Protein AF-0000000071096545 (afdb_homodimer)

Secondary structure (DSSP, 8-state):
------------------------------THHHHHHHHHHHHHHHHHHHHHHHB-TTTSSSBP-EE-TTS-EE-HHHHTT-SB-TTT--B----EEP-/------------------------------THHHHHHHHHHHHHHHHHHHHHHHB-TTTSSSBP-EE-TTS-EE-HHHHTT-SB-TTT--B----EEP-

Foldseek 3Di:
DDPDDDPDDCPDDDDPPPPPPPPPPPPPPPCPVVVVVVVVVVVVVVVVVVLQVQAAPPPSPHGWFKAFPVGHTGHPVVVPPDQADPPPRHGGPDIDTDD/DCPDDDDDDDPDDPPPDPPPPPPPPPPPPPCPVVVVVVVVVVVVVVVVVVLQVQAAPPPSPHGFFKAFPVGHTGHPVVVPPDQADPPPRHGGPDIDTDD

InterPro domains:
  IPR001841 Zinc finger, RING-type [PS50089] (56-89)
  IPR013083 Zinc finger, RING/FYVE/PHD-type [G3DSA:3.30.40.10] (32-99)
  IPR051728 RING-FYVE domain-containing E3 ubiquitin-protein ligase [PTHR14879] (44-99)

Solvent-accessible surface area (backbone atoms only — not comparable to full-atom values): 12362 Å² total; per-residue (Å²): 137,86,80,80,80,80,83,82,73,80,74,81,85,80,79,72,78,72,78,75,71,75,70,72,71,68,72,65,78,58,62,60,59,57,52,51,52,50,51,42,53,52,46,51,52,50,40,52,54,53,51,57,73,46,29,9,81,84,74,66,72,48,55,47,40,30,34,34,79,88,12,48,48,27,17,70,73,74,52,55,93,58,60,48,41,90,84,79,61,49,74,53,84,51,80,33,55,61,94,131,84,78,77,85,77,90,79,82,78,79,79,73,81,64,79,78,73,76,70,71,73,69,73,69,66,70,66,76,56,63,59,57,57,52,50,51,50,52,44,52,51,45,53,52,50,38,52,54,53,51,56,73,45,30,9,81,83,76,67,71,47,54,47,39,32,33,34,80,88,13,48,48,28,17,71,74,74,52,54,93,57,60,48,40,92,86,79,61,49,74,55,84,50,81,34,54,61,95

Radius of gyration: 40.57 Å; Cα contacts (8 Å, |Δi|>4): 190; chains: 2; bounding box: 39×136×106 Å

Organism: Strongylocentrotus purpuratus (NCBI:txid7668)

Sequence (198 aa):
MGQQTPRAGAVAAPGATGDHQSGARRKIFEPADADSELTKSILIQKNQKLEEEMLCPVCIDQKREFVFMCGHSLCEVCTSSIDDCPMCRQPILKKIKMYMGQQTPRAGAVAAPGATGDHQSGARRKIFEPADADSELTKSILIQKNQKLEEEMLCPVCIDQKREFVFMCGHSLCEVCTSSIDDCPMCRQPILKKIKMY

Structure (mmCIF, N/CA/C/O backbone):
data_AF-0000000071096545-model_v1
#
loop_
_entity.id
_entity.type
_entity.pdbx_description
1 polymer 'RING-type domain-containing protein'
#
loop_
_atom_site.group_PDB
_atom_site.id
_atom_site.type_symbol
_atom_site.label_atom_id
_atom_site.label_alt_id
_atom_site.label_comp_id
_atom_site.label_asym_id
_atom_site.label_entity_id
_atom_site.label_seq_id
_atom_site.pdbx_PDB_ins_code
_atom_site.Cartn_x
_atom_site.Cartn_y
_atom_site.Cartn_z
_atom_site.occupancy
_atom_site.B_iso_or_equiv
_atom_site.auth_seq_id
_atom_site.auth_comp_id
_atom_site.auth_asym_id
_atom_site.auth_atom_id
_atom_site.pdbx_PDB_model_num
ATOM 1 N N . MET A 1 1 ? -5.164 115.875 18.016 1 33.88 1 MET A N 1
ATOM 2 C CA . MET A 1 1 ? -5.691 114.5 17.875 1 33.88 1 MET A CA 1
ATOM 3 C C . MET A 1 1 ? -4.559 113.5 17.719 1 33.88 1 MET A C 1
ATOM 5 O O . MET A 1 1 ? -3.596 113.75 17 1 33.88 1 MET A O 1
ATOM 9 N N . GLY A 1 2 ? -4.418 112.5 18.703 1 29.39 2 GLY A N 1
ATOM 10 C CA . GLY A 1 2 ? -3.359 111.625 19.172 1 29.39 2 GLY A CA 1
ATOM 11 C C . GLY A 1 2 ? -2.947 110.562 18.156 1 29.39 2 GLY A C 1
ATOM 12 O O . GLY A 1 2 ? -3.764 110.125 17.328 1 29.39 2 GLY A O 1
ATOM 13 N N . GLN A 1 3 ? -1.647 110.438 17.812 1 31.75 3 GLN A N 1
ATOM 14 C CA . GLN A 1 3 ? -0.774 109.75 16.859 1 31.75 3 GLN A CA 1
ATOM 15 C C . GLN A 1 3 ? -0.657 108.25 17.172 1 31.75 3 GLN A C 1
ATOM 17 O O . GLN A 1 3 ? 0.229 107.625 16.641 1 31.75 3 GLN A O 1
ATOM 22 N N . GLN A 1 4 ? -1.615 107.812 18.109 1 31.39 4 GLN A N 1
ATOM 23 C CA . GLN A 1 4 ? -1.011 106.625 18.75 1 31.39 4 GLN A CA 1
ATOM 24 C C . GLN A 1 4 ? -0.579 105.625 17.719 1 31.39 4 GLN A C 1
ATOM 26 O O . GLN A 1 4 ? -1.094 105.625 16.594 1 31.39 4 GLN A O 1
ATOM 31 N N . THR A 1 5 ? 0.198 104.5 18.234 1 34.91 5 THR A N 1
ATOM 32 C CA . THR A 1 5 ? 1.298 103.562 18.078 1 34.91 5 THR A CA 1
ATOM 33 C C . THR A 1 5 ? 0.868 102.375 17.219 1 34.91 5 THR A C 1
ATOM 35 O O . THR A 1 5 ? -0.316 102 17.172 1 34.91 5 THR A O 1
ATOM 38 N N . PRO A 1 6 ? 1.78 101.75 16.375 1 37.28 6 PRO A N 1
ATOM 39 C CA . PRO A 1 6 ? 1.768 100.812 15.273 1 37.28 6 PRO A CA 1
ATOM 40 C C . PRO A 1 6 ? 1.545 99.375 15.75 1 37.28 6 PRO A C 1
ATOM 42 O O . PRO A 1 6 ? 1.569 98.438 14.945 1 37.28 6 PRO A O 1
ATOM 45 N N . ARG A 1 7 ? 0.636 99.062 16.781 1 36.78 7 ARG A N 1
ATOM 46 C CA . ARG A 1 7 ? 0.968 97.75 17.344 1 36.78 7 ARG A CA 1
ATOM 47 C C . ARG A 1 7 ? 1.034 96.688 16.266 1 36.78 7 ARG A C 1
ATOM 49 O O . ARG A 1 7 ? 0.198 96.688 15.359 1 36.78 7 ARG A O 1
ATOM 56 N N . ALA A 1 8 ? 2.299 96.062 16.188 1 34.62 8 ALA A N 1
ATOM 57 C CA . ALA A 1 8 ? 2.912 95 15.344 1 34.62 8 ALA A CA 1
ATOM 58 C C . ALA A 1 8 ? 2.047 93.75 15.297 1 34.62 8 ALA A C 1
ATOM 60 O O . ALA A 1 8 ? 1.206 93.562 16.172 1 34.62 8 ALA A O 1
ATOM 61 N N . GLY A 1 9 ? 2.316 92.812 14.273 1 28.5 9 GLY A N 1
ATOM 62 C CA . GLY A 1 9 ? 1.847 91.812 13.336 1 28.5 9 GLY A CA 1
ATOM 63 C C . GLY A 1 9 ? 1.771 90.438 13.938 1 28.5 9 GLY A C 1
ATOM 64 O O . GLY A 1 9 ? 1.468 89.438 13.242 1 28.5 9 GLY A O 1
ATOM 65 N N . ALA A 1 10 ? 2.107 90.188 15.242 1 30.64 10 ALA A N 1
ATOM 66 C CA . ALA A 1 10 ? 2.715 88.875 15.305 1 30.64 10 ALA A CA 1
ATOM 67 C C . ALA A 1 10 ? 1.684 87.812 15.023 1 30.64 10 ALA A C 1
ATOM 69 O O . ALA A 1 10 ? 0.736 87.625 15.797 1 30.64 10 ALA A O 1
ATOM 70 N N . VAL A 1 11 ? 1.148 87.625 13.844 1 34.44 11 VAL A N 1
ATOM 71 C CA . VAL A 1 11 ? 0.172 86.562 13.633 1 34.44 11 VAL A CA 1
ATOM 72 C C . VAL A 1 11 ? 0.79 85.188 14.008 1 34.44 11 VAL A C 1
ATOM 74 O O . VAL A 1 11 ? 1.867 84.812 13.523 1 34.44 11 VAL A O 1
ATOM 77 N N . ALA A 1 12 ? 0.821 84.875 15.383 1 33.03 12 ALA A N 1
ATOM 78 C CA . ALA A 1 12 ? 1.31 83.625 15.844 1 33.03 12 ALA A CA 1
ATOM 79 C C . ALA A 1 12 ? 0.805 82.5 14.938 1 33.03 12 ALA A C 1
ATOM 81 O O . ALA A 1 12 ? -0.298 82.562 14.391 1 33.03 12 ALA A O 1
ATOM 82 N N . ALA A 1 13 ? 1.846 81.562 14.508 1 32.16 13 ALA A N 1
ATOM 83 C CA . ALA A 1 13 ? 1.946 80.438 13.602 1 32.16 13 ALA A CA 1
ATOM 84 C C . ALA A 1 13 ? 0.936 79.312 13.969 1 32.16 13 ALA A C 1
ATOM 86 O O . ALA A 1 13 ? 0.425 79.312 15.094 1 32.16 13 ALA A O 1
ATOM 87 N N . PRO A 1 14 ? 0.958 78.188 13.148 1 34.28 14 PRO A N 1
ATOM 88 C CA . PRO A 1 14 ? 0.087 77.188 12.602 1 34.28 14 PRO A CA 1
ATOM 89 C C . PRO A 1 14 ? -0.116 76 13.578 1 34.28 14 PRO A C 1
ATOM 91 O O . PRO A 1 14 ? -1.173 75.375 13.57 1 34.28 14 PRO A O 1
ATOM 94 N N . GLY A 1 15 ? 0.807 75.688 14.516 1 35.03 15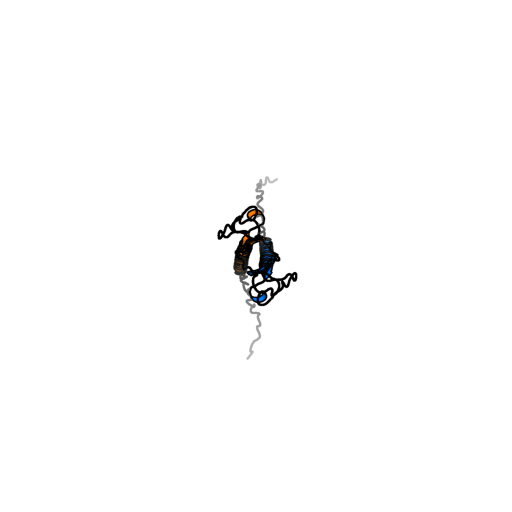 GLY A N 1
ATOM 95 C CA . GLY A 1 15 ? 1.202 74.312 14.406 1 35.03 15 GLY A CA 1
ATOM 96 C C . GLY A 1 15 ? 0.222 73.312 15.062 1 35.03 15 GLY A C 1
ATOM 97 O O . GLY A 1 15 ? 0.081 73.312 16.297 1 35.03 15 GLY A O 1
ATOM 98 N N . ALA A 1 16 ? -1.027 73.25 14.75 1 36.03 16 ALA A N 1
ATOM 99 C CA . ALA A 1 16 ? -1.896 72.312 15.414 1 36.03 16 ALA A CA 1
ATOM 100 C C . ALA A 1 16 ? -1.206 70.938 15.539 1 36.03 16 ALA A C 1
ATOM 102 O O . ALA A 1 16 ? -0.452 70.5 14.648 1 36.03 16 ALA A O 1
ATOM 103 N N . THR A 1 17 ? -0.73 70.562 16.766 1 38.47 17 THR A N 1
ATOM 104 C CA . THR A 1 17 ? -0.245 69.312 17.219 1 38.47 17 THR A CA 1
ATOM 105 C C . THR A 1 17 ? -1.188 68.188 16.781 1 38.47 17 THR A C 1
ATOM 107 O O . THR A 1 17 ? -2.404 68.25 16.953 1 38.47 17 THR A O 1
ATOM 110 N N . GLY A 1 18 ? -1.047 67.625 15.578 1 35.31 18 GLY A N 1
ATOM 111 C CA . GLY A 1 18 ? -1.703 66.438 15.055 1 35.31 18 GLY A CA 1
ATOM 112 C C . GLY A 1 18 ? -1.765 65.312 16.047 1 35.31 18 GLY A C 1
ATOM 113 O O . GLY A 1 18 ? -0.778 65 16.734 1 35.31 18 GLY A O 1
ATOM 114 N N . ASP A 1 19 ? -2.857 65.25 16.844 1 38.75 19 ASP A N 1
ATOM 115 C CA . ASP A 1 19 ? -3.199 64.062 17.656 1 38.75 19 ASP A CA 1
ATOM 116 C C . ASP A 1 19 ? -2.816 62.781 16.938 1 38.75 19 ASP A C 1
ATOM 118 O O . ASP A 1 19 ? -3.203 62.562 15.781 1 38.75 19 ASP A O 1
ATOM 122 N N . HIS A 1 20 ? -1.543 62.344 17.078 1 43.56 20 HI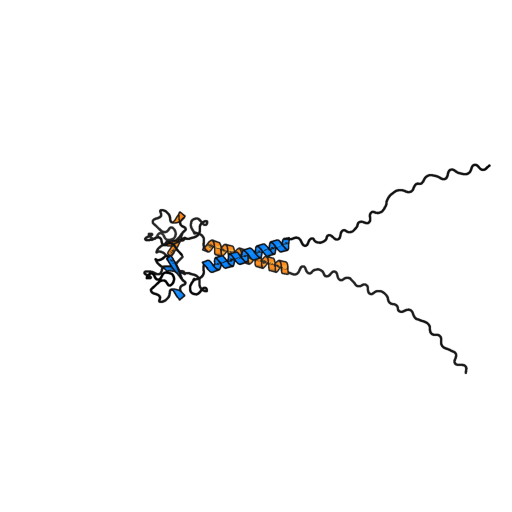S A N 1
ATOM 123 C CA . HIS A 1 20 ? -1.165 61 16.672 1 43.56 20 HIS A CA 1
ATOM 124 C C . HIS A 1 20 ? -2.197 59.969 17.141 1 43.56 20 HIS A C 1
ATOM 126 O O . HIS A 1 20 ? -2.385 59.781 18.344 1 43.56 20 HIS A O 1
ATOM 132 N N . GLN A 1 21 ? -3.416 59.969 16.578 1 41.22 21 GLN A N 1
ATOM 133 C CA . GLN A 1 21 ? -4.281 58.812 16.812 1 41.22 21 GLN A CA 1
ATOM 134 C C . GLN A 1 21 ? -3.479 57.5 16.844 1 41.22 21 GLN A C 1
ATOM 136 O O . GLN A 1 21 ? -2.645 57.281 15.969 1 41.22 21 GLN A O 1
ATOM 141 N N . SER A 1 22 ? -2.91 57.156 17.969 1 43.66 22 SER A N 1
ATOM 142 C CA . SER A 1 22 ? -2.361 55.844 18.156 1 43.66 22 SER A CA 1
ATOM 143 C C . SER A 1 22 ? -3.252 54.781 17.516 1 43.66 22 SER A C 1
ATOM 145 O O . SER A 1 22 ? -4.391 54.562 17.938 1 43.66 22 SER A O 1
ATOM 147 N N . GLY A 1 23 ? -3.379 54.75 16.188 1 40.22 23 GLY A N 1
ATOM 148 C CA . GLY A 1 23 ? -4.059 53.656 15.5 1 40.22 23 GLY A CA 1
ATOM 149 C C . GLY A 1 23 ? -3.84 52.312 16.141 1 40.22 23 GLY A C 1
ATOM 150 O O . GLY A 1 23 ? -2.699 51.906 16.359 1 40.22 23 GLY A O 1
ATOM 151 N N . ALA A 1 24 ? -4.57 51.906 17.172 1 46.91 24 ALA A N 1
ATOM 152 C CA . ALA A 1 24 ? -4.605 50.531 17.641 1 46.91 24 ALA A CA 1
ATOM 153 C C . ALA A 1 24 ? -4.406 49.562 16.469 1 46.91 24 ALA A C 1
ATOM 155 O O . ALA A 1 24 ? -5.141 49.625 15.484 1 46.91 24 ALA A O 1
ATOM 156 N N . ARG A 1 25 ? -3.234 49.312 16.062 1 49.72 25 ARG A N 1
ATOM 157 C CA . ARG A 1 25 ? -2.984 48.188 15.148 1 49.72 25 ARG A CA 1
ATOM 158 C C . ARG A 1 25 ? -3.896 47 15.461 1 49.72 25 ARG A C 1
ATOM 160 O O . ARG A 1 25 ? -3.799 46.406 16.531 1 49.72 25 ARG A O 1
ATOM 167 N N . ARG A 1 26 ? -5.172 47.062 15.172 1 48.5 26 ARG A N 1
ATOM 168 C CA . ARG A 1 26 ? -5.918 45.812 15.188 1 48.5 26 ARG A CA 1
ATOM 169 C C . ARG A 1 26 ? -5.055 44.656 14.711 1 48.5 26 ARG A C 1
ATOM 171 O O . ARG A 1 26 ? -4.465 44.719 13.625 1 48.5 26 ARG A O 1
ATOM 178 N N . LYS A 1 27 ? -4.25 44.125 15.625 1 44.69 27 LYS A N 1
ATOM 179 C CA . LYS A 1 27 ? -3.689 42.844 15.242 1 44.69 27 LYS A CA 1
ATOM 180 C C . LYS A 1 27 ? -4.621 42.094 14.289 1 44.69 27 LYS A C 1
ATOM 182 O O . LYS A 1 27 ? -5.742 41.75 14.656 1 44.69 27 LYS A O 1
ATOM 187 N N . ILE A 1 28 ? -4.801 42.562 13.039 1 46.56 28 ILE A N 1
ATOM 188 C CA . ILE A 1 28 ? -5.43 41.656 12.086 1 46.56 28 ILE A CA 1
ATOM 189 C C . ILE A 1 28 ? -5.098 40.219 12.445 1 46.56 28 ILE A C 1
ATOM 191 O O . ILE A 1 28 ? -3.928 39.844 12.508 1 46.56 28 ILE A O 1
ATOM 195 N N . PHE A 1 29 ? -5.707 39.719 13.438 1 45.84 29 PHE A N 1
ATOM 196 C CA . PHE A 1 29 ? -5.625 38.281 13.555 1 45.84 29 PHE A CA 1
ATOM 197 C C . PHE A 1 29 ? -5.379 37.625 12.188 1 45.84 29 PHE A C 1
ATOM 199 O O . PHE A 1 29 ? -6.254 37.656 11.32 1 45.84 29 PHE A O 1
ATOM 206 N N . GLU A 1 30 ? -4.316 37.844 11.609 1 51.78 30 GLU A N 1
ATOM 207 C CA . GLU A 1 30 ? -3.875 37.344 10.312 1 51.78 30 GLU A CA 1
ATOM 208 C C . GLU A 1 30 ? -4.395 35.938 10.062 1 51.78 30 GLU A C 1
ATOM 210 O O . GLU A 1 30 ? -4.434 35.125 10.977 1 51.78 30 GLU A O 1
ATOM 215 N N . PRO A 1 31 ? -5.215 35.625 9.023 1 57.56 31 PRO A N 1
ATOM 216 C CA . PRO A 1 31 ? -5.672 34.406 8.398 1 57.56 31 PRO A CA 1
ATOM 217 C C . PRO A 1 31 ? -4.625 33.281 8.453 1 57.56 31 PRO A C 1
ATOM 219 O O . PRO A 1 31 ? -4.859 32.188 7.941 1 57.56 31 PRO A O 1
ATOM 222 N N . ALA A 1 32 ? -3.525 33.656 9.062 1 63.47 32 ALA A N 1
ATOM 223 C CA . ALA A 1 32 ? -2.453 32.656 9.094 1 63.47 32 ALA A CA 1
ATOM 224 C C . ALA A 1 32 ? -2.883 31.422 9.867 1 63.47 32 ALA A C 1
ATOM 226 O O . ALA A 1 3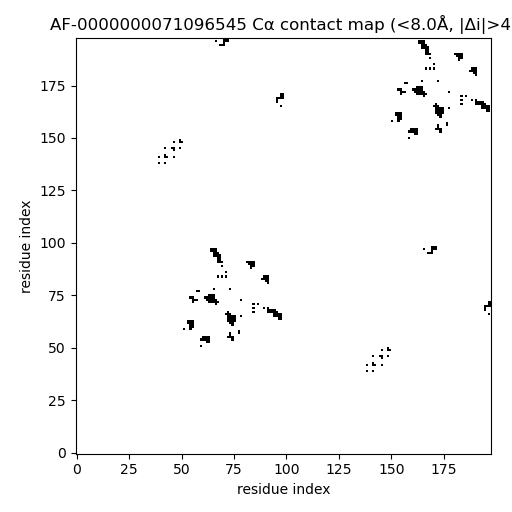2 ? -2.516 30.297 9.508 1 63.47 32 ALA A O 1
ATOM 227 N N . ASP A 1 33 ? -3.746 31.766 10.906 1 69.81 33 ASP A N 1
ATOM 228 C CA . ASP A 1 33 ? -4.211 30.656 11.727 1 69.81 33 ASP A CA 1
ATOM 229 C C . ASP A 1 33 ? -5.188 29.766 10.953 1 69.81 33 ASP A C 1
ATOM 231 O O . ASP A 1 33 ? -5.125 28.547 11.039 1 69.81 33 ASP A O 1
ATOM 235 N N . ALA A 1 34 ? -5.996 30.5 10.172 1 76.81 34 ALA A N 1
ATOM 236 C CA . ALA A 1 34 ? -6.973 29.734 9.398 1 76.81 34 ALA A CA 1
ATOM 237 C C . ALA A 1 34 ? -6.285 28.859 8.352 1 76.81 34 ALA A C 1
ATOM 239 O O . ALA A 1 34 ? -6.668 27.719 8.141 1 76.81 34 ALA A O 1
ATOM 240 N N . ASP A 1 35 ? -5.281 29.391 7.738 1 80.31 35 ASP A N 1
ATOM 241 C CA . ASP A 1 35 ? -4.543 28.656 6.719 1 80.31 35 ASP A CA 1
ATOM 242 C C . ASP A 1 35 ? -3.801 27.469 7.328 1 80.31 35 ASP A C 1
ATOM 244 O O . ASP A 1 35 ? -3.785 26.375 6.754 1 80.31 35 ASP A O 1
ATOM 248 N N . SER A 1 36 ? -3.307 27.781 8.562 1 84.44 36 SER A N 1
ATOM 249 C CA . SER A 1 36 ? -2.578 26.734 9.258 1 84.44 36 SER A CA 1
ATOM 250 C C . SER A 1 36 ? -3.502 25.578 9.641 1 84.44 36 SER A C 1
ATOM 252 O O . SER A 1 36 ? -3.141 24.406 9.5 1 84.44 36 SER A O 1
ATOM 254 N N . GLU A 1 37 ? -4.637 25.984 10.109 1 86.56 37 GLU A N 1
ATOM 255 C CA . GLU A 1 37 ? -5.598 24.969 10.523 1 86.56 37 GLU A CA 1
ATOM 256 C C . GLU A 1 37 ? -6.113 24.188 9.328 1 86.56 37 GLU A C 1
ATOM 258 O O . GLU A 1 37 ? -6.324 22.969 9.422 1 86.56 37 GLU A O 1
ATOM 263 N N . LEU A 1 38 ? -6.398 24.828 8.188 1 91.31 38 LEU A N 1
ATOM 264 C CA . LEU A 1 38 ? -6.84 24.172 6.961 1 91.31 38 LEU A CA 1
ATOM 265 C C . LEU A 1 38 ? -5.793 23.172 6.473 1 91.31 38 LEU A C 1
ATOM 267 O O . LEU A 1 38 ? -6.125 22.047 6.102 1 91.31 38 LEU A O 1
ATOM 271 N N . THR A 1 39 ? -4.543 23.594 6.469 1 90.81 39 THR A N 1
ATOM 272 C CA . THR A 1 39 ? -3.461 22.703 6.062 1 90.81 39 THR A CA 1
ATOM 273 C C . THR A 1 39 ? -3.422 21.453 6.945 1 90.81 39 THR A C 1
ATOM 275 O O . THR A 1 39 ? -3.279 20.344 6.449 1 90.81 39 THR A O 1
ATOM 278 N N . LYS A 1 40 ? -3.566 21.656 8.227 1 92.56 40 LYS A N 1
ATOM 279 C CA . LYS A 1 40 ? -3.59 20.531 9.156 1 92.56 40 LYS A CA 1
ATOM 280 C C . LYS A 1 40 ? -4.727 19.562 8.828 1 92.56 40 LYS A C 1
ATOM 282 O O . LYS A 1 40 ? -4.531 18.344 8.812 1 92.56 40 LYS A O 1
ATOM 287 N N . SER A 1 41 ? -5.891 20.125 8.539 1 94.12 41 SER A N 1
ATOM 288 C CA . SER A 1 41 ? -7.062 19.312 8.227 1 94.12 41 SER A CA 1
ATOM 289 C C . SER A 1 41 ? -6.844 18.5 6.953 1 94.12 41 SER A C 1
ATOM 291 O O . SER A 1 41 ? -7.23 17.328 6.879 1 94.12 41 SER A O 1
ATOM 293 N N . ILE A 1 42 ? -6.223 19.016 5.973 1 95.88 42 ILE A N 1
ATOM 294 C CA . ILE A 1 42 ? -5.941 18.328 4.715 1 95.88 42 ILE A CA 1
ATOM 295 C C . ILE A 1 42 ? -4.934 17.203 4.949 1 95.88 42 ILE A C 1
ATOM 297 O O . ILE A 1 42 ? -5.098 16.109 4.426 1 95.88 42 ILE A O 1
ATOM 301 N N . LEU A 1 43 ? -3.979 17.531 5.738 1 96 43 LEU A N 1
ATOM 302 C CA . LEU A 1 43 ? -2.967 16.516 6.039 1 96 43 LEU A CA 1
ATOM 303 C C . LEU A 1 43 ? -3.576 15.352 6.809 1 96 43 LEU A C 1
ATOM 305 O O . LEU A 1 43 ? -3.23 14.195 6.562 1 96 43 LEU A O 1
ATOM 309 N N . ILE A 1 44 ? -4.438 15.609 7.723 1 96.44 44 ILE A N 1
ATOM 310 C CA . ILE A 1 44 ? -5.117 14.57 8.492 1 96.44 44 ILE A CA 1
ATOM 311 C C . ILE A 1 44 ? -5.938 13.688 7.559 1 96.44 44 ILE A C 1
ATOM 313 O O . ILE A 1 44 ? -5.867 12.453 7.641 1 96.44 44 ILE A O 1
ATOM 317 N N . GLN A 1 45 ? -6.691 14.297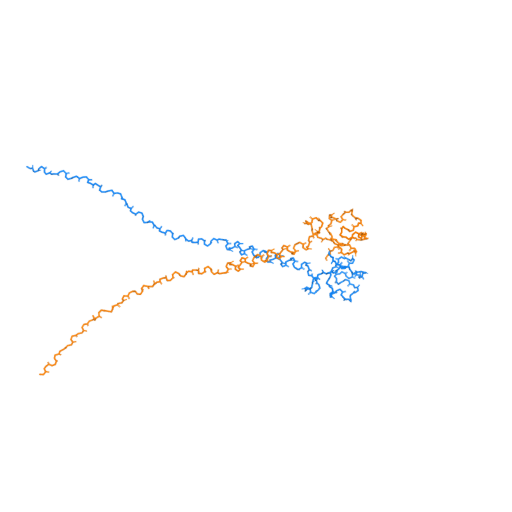 6.656 1 97.81 45 GLN A N 1
ATOM 318 C CA . GLN A 1 45 ? -7.512 13.547 5.715 1 97.81 45 GLN A CA 1
ATOM 319 C C . GLN A 1 45 ? -6.648 12.672 4.805 1 97.81 45 GLN A C 1
ATOM 321 O O . GLN A 1 45 ? -6.973 11.508 4.566 1 97.81 45 GLN A O 1
ATOM 326 N N . LYS A 1 46 ? -5.578 13.312 4.355 1 97.81 46 LYS A N 1
ATOM 327 C CA . LYS A 1 46 ? -4.672 12.562 3.49 1 97.81 46 LYS A CA 1
ATOM 328 C C . LYS A 1 46 ? -4.082 11.359 4.223 1 97.81 46 LYS A C 1
ATOM 330 O O . LYS A 1 46 ? -4.02 10.258 3.674 1 97.81 46 LYS A O 1
ATOM 335 N N . ASN A 1 47 ? -3.623 11.469 5.43 1 97.38 47 ASN A N 1
ATOM 336 C CA . ASN A 1 47 ? -3.078 10.375 6.227 1 97.38 47 ASN A CA 1
ATOM 337 C C . ASN A 1 47 ? -4.105 9.266 6.426 1 97.38 47 ASN A C 1
ATOM 339 O O . ASN A 1 47 ? -3.771 8.086 6.316 1 97.38 47 ASN A O 1
ATOM 343 N N . GLN A 1 48 ? -5.297 9.672 6.727 1 97.12 48 GLN A N 1
ATOM 344 C CA . GLN A 1 48 ? -6.359 8.688 6.934 1 97.12 48 GLN A CA 1
ATOM 345 C C . GLN A 1 48 ? -6.582 7.852 5.676 1 97.12 48 GLN A C 1
ATOM 347 O O . GLN A 1 48 ? -6.684 6.625 5.75 1 97.12 48 GLN A O 1
ATOM 352 N N . LYS A 1 49 ? -6.637 8.477 4.531 1 98.12 49 LYS A N 1
ATOM 353 C CA . LYS A 1 49 ? -6.844 7.781 3.266 1 98.12 49 LYS A CA 1
ATOM 354 C C . LYS A 1 49 ? -5.703 6.812 2.979 1 98.12 49 LYS A C 1
ATOM 356 O O . LYS A 1 49 ? -5.941 5.66 2.605 1 98.12 49 LYS A O 1
ATOM 361 N N . LEU A 1 50 ? -4.469 7.266 3.17 1 97.81 50 LEU A N 1
ATOM 362 C CA . LEU A 1 50 ? -3.305 6.426 2.904 1 97.81 50 LEU A CA 1
ATOM 363 C C . LEU A 1 50 ? -3.27 5.23 3.854 1 97.81 50 LEU A C 1
ATOM 365 O O . LEU A 1 50 ? -2.947 4.117 3.441 1 97.81 50 LEU A O 1
ATOM 369 N N . GLU A 1 51 ? -3.613 5.434 5.082 1 97.56 51 GLU A N 1
ATOM 370 C CA . GLU A 1 51 ? -3.654 4.344 6.055 1 97.56 51 GLU A CA 1
ATOM 371 C C . GLU A 1 51 ? -4.723 3.318 5.691 1 97.56 51 GLU A C 1
ATOM 373 O O . GLU A 1 51 ? -4.48 2.111 5.754 1 97.56 51 GLU A O 1
ATOM 378 N N . GLU A 1 52 ? -5.844 3.727 5.293 1 97.75 52 GLU A N 1
ATOM 379 C CA . GLU A 1 52 ? -6.938 2.836 4.914 1 97.75 52 GLU A CA 1
ATOM 380 C C . GLU A 1 52 ? -6.562 1.991 3.699 1 97.75 52 GLU A C 1
ATOM 382 O O . GLU A 1 52 ? -6.941 0.821 3.611 1 97.75 52 GLU A O 1
ATOM 387 N N . GLU A 1 53 ? -5.844 2.564 2.758 1 97.56 53 GLU A N 1
ATOM 388 C CA . GLU A 1 53 ? -5.422 1.865 1.548 1 97.56 53 GLU A CA 1
ATOM 389 C C . GLU A 1 53 ? -4.473 0.718 1.878 1 97.56 53 GLU A C 1
ATOM 391 O O . GLU A 1 53 ? -4.414 -0.275 1.15 1 97.56 53 GLU A O 1
ATOM 396 N N . MET A 1 54 ? -3.797 0.858 3.039 1 98.06 54 MET A N 1
ATOM 397 C CA . MET A 1 54 ? -2.771 -0.122 3.389 1 98.06 54 MET A CA 1
ATOM 398 C C . MET A 1 54 ? -3.344 -1.208 4.293 1 98.06 54 MET A C 1
ATOM 400 O O . MET A 1 54 ? -2.725 -2.258 4.48 1 98.06 54 MET A O 1
ATOM 404 N N . LEU A 1 55 ? -4.555 -1.003 4.816 1 98.56 55 LEU A N 1
ATOM 405 C CA . LEU A 1 55 ? -5.137 -1.93 5.781 1 98.56 55 LEU A CA 1
ATOM 406 C C . LEU A 1 55 ? -5.891 -3.051 5.07 1 98.56 55 LEU A C 1
ATOM 408 O O . LEU A 1 55 ? -6.438 -2.844 3.984 1 98.56 55 LEU A O 1
ATOM 412 N N . CYS A 1 56 ? -5.922 -4.215 5.66 1 98.75 56 CYS A N 1
ATOM 413 C CA . CYS A 1 56 ? -6.707 -5.367 5.234 1 98.75 56 CYS A CA 1
ATOM 414 C C . CYS A 1 56 ? -8.188 -5.012 5.141 1 98.75 56 CYS A C 1
ATOM 416 O O . CYS A 1 56 ? -8.766 -4.492 6.098 1 98.75 56 CYS A O 1
ATOM 418 N N . PRO A 1 57 ? -8.797 -5.344 4.043 1 98.5 57 PRO A N 1
ATOM 419 C CA . PRO A 1 57 ? -10.203 -4.977 3.879 1 98.5 57 PRO A CA 1
ATOM 420 C C . PRO A 1 57 ? -11.141 -5.867 4.691 1 98.5 57 PRO A C 1
ATOM 422 O O . PRO A 1 57 ? -12.328 -5.551 4.832 1 98.5 57 PRO A O 1
ATOM 425 N N . VAL A 1 58 ? -10.695 -6.875 5.215 1 98.44 58 VAL A N 1
ATOM 426 C CA . VAL A 1 58 ? -11.547 -7.805 5.949 1 98.44 58 VAL A CA 1
ATOM 427 C C . VAL A 1 58 ? -11.57 -7.422 7.426 1 98.44 58 VAL A C 1
ATOM 429 O O . VAL A 1 58 ? -12.641 -7.246 8.008 1 98.44 58 VAL A O 1
ATOM 432 N N . CYS A 1 59 ? -10.398 -7.203 8.07 1 98.44 59 CYS A N 1
ATOM 433 C CA . CYS A 1 59 ? -10.367 -6.93 9.5 1 98.44 59 CYS A CA 1
ATOM 434 C C . CYS A 1 59 ? -10.266 -5.43 9.766 1 98.44 59 CYS A C 1
ATOM 436 O O . CYS A 1 59 ? -10.539 -4.977 10.883 1 98.44 59 CYS A O 1
ATOM 438 N N . ILE A 1 60 ? -9.727 -4.66 8.805 1 98.25 60 ILE A N 1
ATOM 439 C CA . ILE A 1 60 ? -9.57 -3.213 8.836 1 98.25 60 ILE A CA 1
ATOM 440 C C . ILE A 1 60 ? -8.711 -2.816 10.031 1 98.25 60 ILE A C 1
ATOM 442 O O . ILE A 1 60 ? -8.992 -1.826 10.711 1 98.25 60 ILE A O 1
ATOM 446 N N . ASP A 1 61 ? -7.852 -3.711 10.359 1 98.31 61 ASP A N 1
ATOM 447 C CA . ASP A 1 61 ? -6.996 -3.484 11.516 1 98.31 61 ASP A CA 1
ATOM 448 C C . ASP A 1 61 ? -5.527 -3.742 11.18 1 98.31 61 ASP A C 1
ATOM 450 O O . ASP A 1 61 ? -4.664 -2.908 11.461 1 98.31 61 ASP A O 1
ATOM 454 N N . GLN A 1 62 ? -5.234 -4.824 10.562 1 98.44 62 GLN A N 1
ATOM 455 C CA . GLN A 1 62 ? -3.867 -5.211 10.219 1 98.44 62 GLN A CA 1
ATOM 456 C C . GLN A 1 62 ? -3.525 -4.812 8.789 1 98.44 62 GLN A C 1
ATOM 458 O O . GLN A 1 62 ? -4.418 -4.645 7.957 1 98.44 62 GLN A O 1
ATOM 463 N N . LYS A 1 63 ? -2.23 -4.609 8.516 1 98.56 63 LYS A N 1
ATOM 464 C CA . LYS A 1 63 ? -1.749 -4.297 7.172 1 98.56 63 LYS A CA 1
ATOM 465 C C . LYS A 1 63 ? -1.927 -5.488 6.234 1 98.56 63 LYS A C 1
ATOM 467 O O . LYS A 1 63 ? -1.7 -6.633 6.625 1 98.56 63 LYS A O 1
ATOM 472 N N . ARG A 1 64 ? -2.248 -5.172 4.98 1 98.38 64 ARG A N 1
ATOM 473 C CA . ARG A 1 64 ? -2.238 -6.207 3.951 1 98.38 64 ARG A CA 1
ATOM 474 C C . ARG A 1 64 ? -0.817 -6.68 3.666 1 98.38 64 ARG A C 1
ATOM 476 O O . ARG A 1 64 ? 0.062 -5.875 3.357 1 98.38 64 ARG A O 1
ATOM 483 N N . GLU A 1 65 ? -0.667 -7.98 3.729 1 98.69 65 GLU A N 1
ATOM 484 C CA . GLU A 1 65 ? 0.698 -8.477 3.59 1 98.69 65 GLU A CA 1
ATOM 485 C C . GLU A 1 65 ? 0.774 -9.602 2.557 1 98.69 65 GLU A C 1
ATOM 487 O O . GLU A 1 65 ? 1.861 -9.953 2.096 1 98.69 65 GLU A O 1
ATOM 492 N N . PHE A 1 66 ? -0.335 -10.172 2.207 1 98.94 66 PHE A N 1
ATOM 493 C CA . PHE A 1 66 ? -0.373 -11.273 1.254 1 98.94 66 PHE A CA 1
ATOM 494 C C . PHE A 1 66 ? -1.322 -10.969 0.103 1 98.94 66 PHE A C 1
ATOM 496 O O . PHE A 1 66 ? -2.389 -10.383 0.312 1 98.94 66 PHE A O 1
ATOM 503 N N . VAL A 1 67 ? -0.957 -11.469 -1.07 1 98.94 67 VAL A N 1
ATOM 504 C CA . VAL A 1 67 ? -1.791 -11.312 -2.258 1 98.94 67 VAL A CA 1
ATOM 505 C C . VAL A 1 67 ? -2.035 -12.68 -2.896 1 98.94 67 VAL A C 1
ATOM 507 O O . VAL A 1 67 ? -1.191 -13.578 -2.807 1 98.94 67 VAL A O 1
ATOM 510 N N . PHE A 1 68 ? -3.193 -12.805 -3.434 1 98.81 68 PHE A N 1
ATOM 511 C CA . PHE A 1 68 ? -3.58 -14.023 -4.129 1 98.81 68 PHE A CA 1
ATOM 512 C C . PHE A 1 68 ? -3.402 -13.867 -5.637 1 98.81 68 PHE A C 1
ATOM 514 O O . PHE A 1 68 ? -3.125 -12.773 -6.125 1 98.81 68 PHE A O 1
ATOM 521 N N . MET A 1 69 ? -3.568 -14.984 -6.383 1 98.56 69 MET A N 1
ATOM 522 C CA . MET A 1 69 ? -3.385 -14.953 -7.832 1 98.56 69 MET A CA 1
ATOM 523 C C . MET A 1 69 ? -4.457 -14.094 -8.5 1 98.56 69 MET A C 1
ATOM 525 O O . MET A 1 69 ? -4.246 -13.57 -9.594 1 98.56 69 MET A O 1
ATOM 529 N N . CYS A 1 70 ? -5.566 -13.93 -7.797 1 98.62 70 CYS A N 1
ATOM 530 C CA . CYS A 1 70 ? -6.645 -13.102 -8.32 1 98.62 70 CYS A CA 1
ATOM 531 C C . CYS A 1 70 ? -6.312 -11.617 -8.18 1 98.62 70 CYS A C 1
ATOM 533 O O . CYS A 1 70 ? -7 -10.766 -8.742 1 98.62 70 CYS A O 1
ATOM 535 N N . GLY A 1 71 ? -5.359 -11.281 -7.332 1 98.81 71 GLY A N 1
ATOM 536 C CA . GLY A 1 71 ? -4.914 -9.906 -7.172 1 98.81 71 GLY A CA 1
ATOM 537 C C . GLY A 1 71 ? -5.402 -9.266 -5.883 1 98.81 71 GLY A C 1
ATOM 538 O O . GLY A 1 71 ? -4.918 -8.203 -5.488 1 98.81 71 GLY A O 1
ATOM 539 N N . HIS A 1 72 ? -6.312 -9.875 -5.16 1 98.88 72 HIS A N 1
ATOM 540 C CA . HIS A 1 72 ? -6.789 -9.359 -3.881 1 98.88 72 HIS A CA 1
ATOM 541 C C . HIS A 1 72 ? -5.828 -9.719 -2.752 1 98.88 72 HIS A C 1
ATOM 543 O O . HIS A 1 72 ? -5.18 -10.766 -2.791 1 98.88 72 HIS A O 1
ATOM 549 N N . SER A 1 73 ? -5.77 -8.844 -1.754 1 98.81 73 SER A N 1
ATOM 550 C CA . SER A 1 73 ? -4.77 -9 -0.703 1 98.81 73 SER A CA 1
ATOM 551 C C . SER A 1 73 ? -5.402 -8.906 0.681 1 98.81 73 SER A C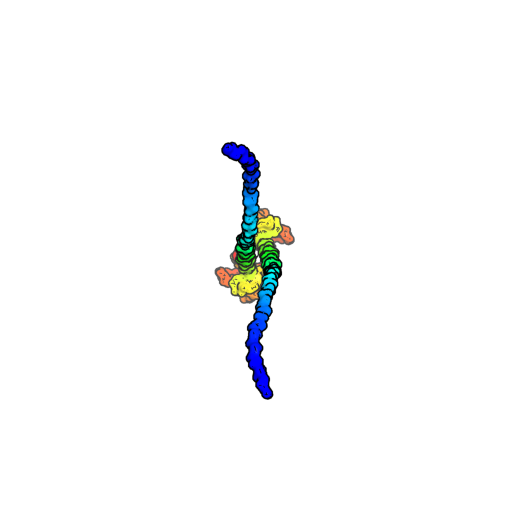 1
ATOM 553 O O . SER A 1 73 ? -6.453 -8.281 0.848 1 98.81 73 SER A O 1
ATOM 555 N N . LEU A 1 74 ? -4.816 -9.555 1.634 1 98.88 74 LEU A N 1
ATOM 556 C CA . LEU A 1 74 ? -5.254 -9.602 3.025 1 98.88 74 LEU A CA 1
ATOM 557 C C . LEU A 1 74 ? -4.055 -9.578 3.971 1 98.88 74 LEU A C 1
ATOM 559 O O . LEU A 1 74 ? -2.906 -9.625 3.523 1 98.88 74 LEU A O 1
ATOM 563 N N . CYS A 1 75 ? -4.352 -9.492 5.168 1 98.81 75 CYS A N 1
ATOM 564 C CA . CYS A 1 75 ? -3.312 -9.602 6.184 1 98.81 75 CYS A CA 1
ATOM 565 C C . CYS A 1 75 ? -2.98 -11.055 6.48 1 98.81 75 CYS A C 1
ATOM 567 O O . CYS A 1 75 ? -3.646 -11.961 5.973 1 98.81 75 CYS A O 1
ATOM 569 N N . GLU A 1 76 ? -2.002 -11.188 7.293 1 98.69 76 GLU A N 1
ATOM 570 C CA . GLU A 1 76 ? -1.546 -12.531 7.637 1 98.69 76 GLU A CA 1
ATOM 571 C C . GLU A 1 76 ? -2.633 -13.312 8.375 1 98.69 76 GLU A C 1
ATOM 573 O O . GLU A 1 76 ? -2.875 -14.484 8.07 1 98.69 76 GLU A O 1
ATOM 578 N N . VAL A 1 77 ? -3.326 -12.664 9.297 1 98.56 77 VAL A N 1
ATOM 579 C CA . VAL A 1 77 ? -4.32 -13.32 10.141 1 98.56 77 VAL A CA 1
ATOM 580 C C . VAL A 1 77 ? -5.516 -13.742 9.289 1 98.56 77 VAL A C 1
ATOM 582 O O . VAL A 1 77 ? -5.953 -14.898 9.352 1 98.56 77 VAL A O 1
ATOM 585 N N . CYS A 1 78 ? -5.969 -12.922 8.438 1 98.5 78 CYS A N 1
ATOM 586 C CA . CYS A 1 78 ? -7.184 -13.164 7.668 1 98.5 78 CYS A CA 1
ATOM 587 C C . CYS A 1 78 ? -6.926 -14.133 6.527 1 98.5 78 CYS A C 1
ATOM 589 O O . CYS A 1 78 ? -7.863 -14.719 5.98 1 98.5 78 CYS A O 1
ATOM 591 N N . THR A 1 79 ? -5.691 -14.25 6.168 1 98.19 79 THR A N 1
ATOM 592 C CA . THR A 1 79 ? -5.359 -15.18 5.094 1 98.19 79 THR A CA 1
ATOM 593 C C . THR A 1 79 ? -5.234 -16.594 5.629 1 98.19 79 THR A C 1
ATOM 595 O O . THR A 1 79 ? -5.23 -17.562 4.852 1 98.19 79 THR A O 1
ATOM 598 N N . SER A 1 80 ? -5.293 -16.594 6.988 1 97.06 80 SER A N 1
ATOM 599 C CA . SER A 1 80 ? -5.059 -17.906 7.598 1 97.06 80 SER A CA 1
ATOM 600 C C . SER A 1 80 ? -6.277 -18.812 7.445 1 97.06 80 SER A C 1
ATOM 602 O O . SER A 1 80 ? -7.41 -18.375 7.684 1 97.06 80 SER A O 1
ATOM 604 N N . SER A 1 81 ? -6.176 -19.938 6.832 1 96.38 81 SER A N 1
ATOM 605 C CA . SER A 1 81 ? -7.125 -21.047 6.828 1 96.38 81 SER A CA 1
ATOM 606 C C . SER A 1 81 ? -8.266 -20.797 5.852 1 96.38 81 SER A C 1
ATOM 608 O O . SER A 1 81 ? -9.414 -21.172 6.113 1 96.38 81 SER A O 1
ATOM 610 N N . ILE A 1 82 ? -8.078 -19.984 4.91 1 98 82 ILE A N 1
ATOM 611 C CA . ILE A 1 82 ? -9.078 -19.797 3.865 1 98 82 ILE A CA 1
ATOM 612 C C . ILE A 1 82 ? -8.586 -20.438 2.564 1 98 82 ILE A C 1
ATOM 614 O O . ILE A 1 82 ? -7.391 -20.422 2.275 1 98 82 ILE A O 1
ATOM 618 N N . ASP A 1 83 ? -9.578 -20.922 1.781 1 98.5 83 ASP A N 1
ATOM 619 C CA . ASP A 1 83 ? -9.25 -21.609 0.534 1 98.5 83 ASP A CA 1
ATOM 620 C C . ASP A 1 83 ? -9.742 -20.812 -0.674 1 98.5 83 ASP A C 1
ATOM 622 O O . ASP A 1 83 ? -9.305 -21.047 -1.801 1 98.5 83 ASP A O 1
ATOM 626 N N . ASP A 1 84 ? -10.703 -19.859 -0.428 1 98.81 84 ASP A N 1
ATOM 627 C CA . ASP A 1 84 ? -11.203 -18.969 -1.471 1 98.81 84 ASP A CA 1
ATOM 628 C C . ASP A 1 84 ? -11.047 -17.5 -1.062 1 98.81 84 ASP A C 1
ATOM 630 O O . ASP A 1 84 ? -11.148 -17.172 0.12 1 98.81 84 ASP A O 1
ATOM 634 N N . CYS A 1 85 ? -10.781 -16.656 -2.02 1 98.75 85 CYS A N 1
ATOM 635 C CA . CYS A 1 85 ? -10.703 -15.219 -1.774 1 98.75 85 CYS A CA 1
ATOM 636 C C . CYS A 1 85 ? -12.031 -14.688 -1.261 1 98.75 85 CYS A C 1
ATOM 638 O O . CYS A 1 85 ? -13.07 -14.875 -1.894 1 98.75 85 CYS A O 1
ATOM 640 N N . PRO A 1 86 ? -12.055 -13.992 -0.211 1 98.62 86 PRO A N 1
ATOM 641 C CA . PRO A 1 86 ? -13.32 -13.5 0.323 1 98.62 86 PRO A CA 1
ATOM 642 C C . PRO A 1 86 ? -13.891 -12.336 -0.49 1 98.62 86 PRO A C 1
ATOM 644 O O . PRO A 1 86 ? -15.062 -11.977 -0.321 1 98.62 86 PRO A O 1
ATOM 647 N N . MET A 1 87 ? -13.125 -11.836 -1.42 1 98.38 87 MET A N 1
ATOM 648 C CA . MET A 1 87 ? -13.555 -10.656 -2.16 1 98.38 87 MET A CA 1
ATOM 649 C C . MET A 1 87 ? -14.156 -11.047 -3.504 1 98.38 87 MET A C 1
ATOM 651 O O . MET A 1 87 ? -15.078 -10.383 -3.992 1 98.38 87 MET A O 1
ATOM 655 N N . CYS A 1 88 ? -13.695 -12.117 -4.113 1 98.62 88 CYS A N 1
ATOM 656 C CA . CYS A 1 88 ? -14.156 -12.438 -5.457 1 98.62 88 CYS A CA 1
ATOM 657 C C . CYS A 1 88 ? -14.523 -13.914 -5.57 1 98.62 88 CYS A C 1
ATOM 659 O O . CYS A 1 88 ? -14.969 -14.367 -6.625 1 98.62 88 CYS A O 1
ATOM 661 N N . ARG A 1 89 ? -14.148 -14.727 -4.59 1 98.62 89 ARG A N 1
ATOM 662 C CA . ARG A 1 89 ? -14.539 -16.125 -4.414 1 98.62 89 ARG A CA 1
ATOM 663 C C . ARG A 1 89 ? -13.703 -17.047 -5.297 1 98.62 89 ARG A C 1
ATOM 665 O O . ARG A 1 89 ? -14.008 -18.234 -5.43 1 98.62 89 ARG A O 1
ATOM 672 N N . GLN A 1 90 ? -12.711 -16.547 -6.008 1 98.75 90 GLN A N 1
ATOM 673 C CA . GLN A 1 90 ? -11.805 -17.422 -6.734 1 98.75 90 GLN A CA 1
ATOM 674 C C . GLN A 1 90 ? -11 -18.297 -5.777 1 98.75 90 GLN A C 1
ATOM 676 O O . GLN A 1 90 ? -10.641 -17.859 -4.684 1 98.75 90 GLN A O 1
ATOM 681 N N . PRO A 1 91 ? -10.695 -19.562 -6.211 1 98.75 91 PRO A N 1
ATOM 682 C CA . PRO A 1 91 ? -9.828 -20.391 -5.379 1 98.75 91 PRO A CA 1
ATOM 683 C C . PRO A 1 91 ? -8.445 -19.781 -5.172 1 98.75 91 PRO A C 1
ATOM 685 O O . PRO A 1 91 ? -7.883 -19.172 -6.094 1 98.75 91 PRO A O 1
ATOM 688 N N . ILE A 1 92 ? -7.957 -19.953 -3.975 1 98.62 92 ILE A N 1
ATOM 689 C CA . ILE A 1 92 ? -6.617 -19.469 -3.656 1 98.62 92 ILE A CA 1
ATOM 690 C C . ILE A 1 92 ? -5.594 -20.562 -3.959 1 98.62 92 ILE A C 1
ATOM 692 O O . ILE A 1 92 ? -5.484 -21.547 -3.219 1 98.62 92 ILE A O 1
ATOM 696 N N . LEU A 1 93 ? -4.875 -20.297 -4.996 1 97.94 93 LEU A N 1
ATOM 697 C CA . LEU A 1 93 ? -3.887 -21.281 -5.43 1 97.94 93 LEU A CA 1
ATOM 698 C C . LEU A 1 93 ? -2.545 -21.031 -4.746 1 97.94 93 LEU A C 1
ATOM 700 O O . LEU A 1 93 ? -1.754 -21.969 -4.578 1 97.94 93 LEU A O 1
ATOM 704 N N . LYS A 1 94 ? -2.207 -19.875 -4.355 1 98.12 94 LYS A N 1
ATOM 705 C CA . LYS A 1 94 ? -0.973 -19.453 -3.699 1 98.12 94 LYS A CA 1
ATOM 706 C C . LYS A 1 94 ? -1.184 -18.172 -2.898 1 98.12 94 LYS A C 1
ATOM 708 O O . LYS A 1 94 ? -1.919 -17.281 -3.328 1 98.12 94 LYS A O 1
ATOM 713 N N . LYS A 1 95 ? -0.552 -18.141 -1.814 1 98.62 95 LYS A N 1
ATOM 714 C CA . LYS A 1 95 ? -0.453 -16.938 -1.001 1 98.62 95 LYS A CA 1
ATOM 715 C C . LYS A 1 95 ? 0.949 -16.328 -1.075 1 98.62 95 LYS A C 1
ATOM 717 O O . LYS A 1 95 ? 1.903 -16.906 -0.547 1 98.62 95 LYS A O 1
ATOM 722 N N . ILE A 1 96 ? 1.015 -15.172 -1.673 1 98.75 96 ILE A N 1
ATOM 723 C CA . ILE A 1 96 ? 2.32 -14.562 -1.897 1 98.75 96 ILE A CA 1
ATOM 724 C C . ILE A 1 96 ? 2.543 -13.438 -0.891 1 98.75 96 ILE A C 1
ATOM 726 O O . ILE A 1 96 ? 1.755 -12.484 -0.824 1 98.75 96 ILE A O 1
ATOM 730 N N . LYS A 1 97 ? 3.527 -13.547 -0.14 1 98.81 97 LYS A N 1
ATOM 731 C CA . LYS A 1 97 ? 3.881 -12.438 0.739 1 98.81 97 LYS A CA 1
ATOM 732 C C . LYS A 1 97 ? 4.477 -11.273 -0.054 1 98.81 97 LYS A C 1
ATOM 734 O O . LYS A 1 97 ? 5.316 -11.484 -0.935 1 98.81 97 LYS A O 1
ATOM 739 N N . MET A 1 98 ? 4.086 -10.07 0.327 1 98.5 98 MET A N 1
ATOM 740 C CA . MET A 1 98 ? 4.527 -8.898 -0.416 1 98.5 98 MET A CA 1
ATOM 741 C C . MET A 1 98 ? 5.652 -8.18 0.323 1 98.5 98 MET A C 1
ATOM 743 O O . MET A 1 98 ? 5.633 -8.086 1.552 1 98.5 98 MET A O 1
ATOM 747 N N . TYR A 1 99 ? 6.543 -7.699 -0.643 1 96 99 TYR A N 1
ATOM 748 C CA . TYR A 1 99 ? 7.66 -6.949 -0.079 1 96 99 TYR A CA 1
ATOM 749 C C . TYR A 1 99 ? 7.805 -5.594 -0.759 1 96 99 TYR A C 1
ATOM 751 O O . TYR A 1 99 ? 7.449 -5.438 -1.931 1 96 99 TYR A O 1
ATOM 759 N N . MET B 1 1 ? -22.094 72.688 85.312 1 29.16 1 MET B N 1
ATOM 760 C CA . MET B 1 1 ? -21.672 71.375 84.875 1 29.16 1 MET B CA 1
ATOM 761 C C . MET B 1 1 ? -21.922 71.188 83.375 1 29.16 1 MET B C 1
ATOM 763 O O . MET B 1 1 ? -21.984 70.062 82.875 1 29.16 1 MET B O 1
ATOM 767 N N . GLY B 1 2 ? -21.969 72.312 82.625 1 28.73 2 GLY B N 1
ATOM 768 C CA . GLY B 1 2 ? -22.594 72.312 81.312 1 28.73 2 GLY B CA 1
AT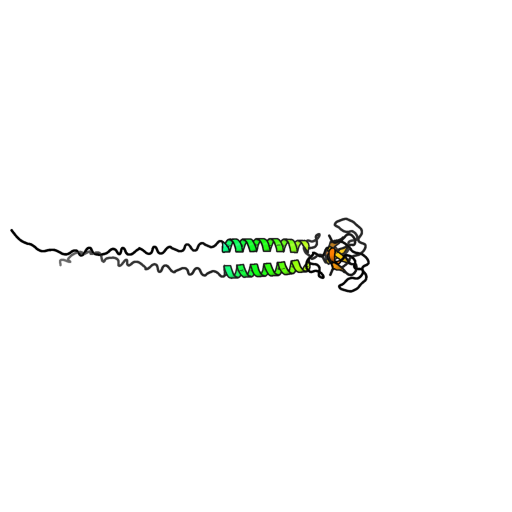OM 769 C C . GLY B 1 2 ? -21.781 71.625 80.25 1 28.73 2 GLY B C 1
ATOM 770 O O . GLY B 1 2 ? -20.656 72.062 79.938 1 28.73 2 GLY B O 1
ATOM 771 N N . GLN B 1 3 ? -21.891 70.312 80.188 1 34.56 3 GLN B N 1
ATOM 772 C CA . GLN B 1 3 ? -21.234 69.312 79.312 1 34.56 3 GLN B CA 1
ATOM 773 C C . GLN B 1 3 ? -21.469 69.625 77.875 1 34.56 3 GLN B C 1
ATOM 775 O O . GLN B 1 3 ? -22.594 69.5 77.375 1 34.56 3 GLN B O 1
ATOM 780 N N . GLN B 1 4 ? -20.766 70.688 77.438 1 29.55 4 GLN B N 1
ATOM 781 C CA . GLN B 1 4 ? -21.016 71.188 76.125 1 29.55 4 GLN B CA 1
ATOM 782 C C . GLN B 1 4 ? -20.906 70.062 75.062 1 29.55 4 GLN B C 1
ATOM 784 O O . GLN B 1 4 ? -20.203 69.062 75.25 1 29.55 4 GLN B O 1
ATOM 789 N N . THR B 1 5 ? -21.375 70.375 73.812 1 30.56 5 THR B N 1
ATOM 790 C CA . THR B 1 5 ? -22.125 69.875 72.625 1 30.56 5 THR B CA 1
ATOM 791 C C . THR B 1 5 ? -21.219 69.062 71.688 1 30.56 5 THR B C 1
ATOM 793 O O . THR B 1 5 ? -19.984 69.125 71.812 1 30.56 5 THR B O 1
ATOM 796 N N . PRO B 1 6 ? -21.547 68.938 70.375 1 33.66 6 PRO B N 1
ATOM 797 C CA . PRO B 1 6 ? -21.844 67.875 69.375 1 33.66 6 PRO B CA 1
ATOM 798 C C . PRO B 1 6 ? -20.719 67.688 68.375 1 33.66 6 PRO B C 1
ATOM 800 O O . PRO B 1 6 ? -20.641 66.688 67.688 1 33.66 6 PRO B O 1
ATOM 803 N N . ARG B 1 7 ? -19.516 68.625 68.188 1 32.94 7 ARG B N 1
ATOM 804 C CA . ARG B 1 7 ? -19.453 68.875 66.75 1 32.94 7 ARG B CA 1
ATOM 805 C C . ARG B 1 7 ? -19.047 67.688 65.938 1 32.94 7 ARG B C 1
ATOM 807 O O . ARG B 1 7 ? -18.219 66.875 66.438 1 32.94 7 ARG B O 1
ATOM 814 N N . ALA B 1 8 ? -19.688 67.375 64.688 1 30.61 8 ALA B N 1
ATOM 815 C CA . ALA B 1 8 ? -20.031 66.312 63.688 1 30.61 8 ALA B CA 1
ATOM 816 C C . ALA B 1 8 ? -18.828 66 62.844 1 30.61 8 ALA B C 1
ATOM 818 O O . ALA B 1 8 ? -18.609 64.812 62.5 1 30.61 8 ALA B O 1
ATOM 819 N N . GLY B 1 9 ? -17.828 66.938 62.344 1 27.14 9 GLY B N 1
ATOM 820 C CA . GLY B 1 9 ? -17.766 66.938 60.906 1 27.14 9 GLY B CA 1
ATOM 821 C C . GLY B 1 9 ? -17.109 65.75 60.312 1 27.14 9 GLY B C 1
ATOM 822 O O . GLY B 1 9 ? -16.422 65 61.031 1 27.14 9 GLY B O 1
ATOM 823 N N . ALA B 1 10 ? -17.172 65.625 58.906 1 28.86 10 ALA B N 1
ATOM 824 C CA . ALA B 1 10 ? -17.234 64.688 57.781 1 28.86 10 ALA B CA 1
ATOM 825 C C . ALA B 1 10 ? -15.844 64.188 57.375 1 28.86 10 ALA B C 1
ATOM 827 O O . ALA B 1 10 ? -14.992 65 56.969 1 28.86 10 ALA B O 1
ATOM 828 N N . VAL B 1 11 ? -15.016 63.594 58.219 1 34.81 11 VAL B N 1
ATOM 829 C CA . VAL B 1 11 ? -13.688 63.375 57.656 1 34.81 11 VAL B CA 1
ATOM 830 C C . VAL B 1 11 ? -13.805 62.656 56.344 1 34.81 11 VAL B C 1
ATOM 832 O O . VAL B 1 11 ? -14.594 61.719 56.219 1 34.81 11 VAL B O 1
ATOM 835 N N . ALA B 1 12 ? -13.547 63.438 55.281 1 31.89 12 ALA B N 1
ATOM 836 C CA . ALA B 1 12 ? -13.539 63.062 53.875 1 31.89 12 ALA B CA 1
ATOM 837 C C . ALA B 1 12 ? -12.766 61.75 53.656 1 31.89 12 ALA B C 1
ATOM 839 O O . ALA B 1 12 ? -11.789 61.5 54.375 1 31.89 12 ALA B O 1
ATOM 840 N N . ALA B 1 13 ? -13.484 60.688 53.094 1 32.56 13 ALA B N 1
ATOM 841 C CA . ALA B 1 13 ? -13.195 59.312 52.75 1 32.56 13 ALA B CA 1
ATOM 842 C C . ALA B 1 13 ? -12.016 59.25 51.781 1 32.56 13 ALA B C 1
ATOM 844 O O . ALA B 1 13 ? -11.945 60.031 50.812 1 32.56 13 ALA B O 1
ATOM 845 N N . PRO B 1 14 ? -10.766 59.125 52.188 1 35.06 14 PRO B N 1
ATOM 846 C CA . PRO B 1 14 ? -9.672 59.031 51.219 1 35.06 14 PRO B CA 1
ATOM 847 C C . PRO B 1 14 ? -9.977 58.062 50.094 1 35.06 14 PRO B C 1
ATOM 849 O O . PRO B 1 14 ? -10.188 56.875 50.344 1 35.06 14 PRO B O 1
ATOM 852 N N . GLY B 1 15 ? -10.93 58.312 49.25 1 31.45 15 GLY B N 1
ATOM 853 C CA . GLY B 1 15 ? -11.266 57.25 48.281 1 31.45 15 GLY B CA 1
ATOM 854 C C . GLY B 1 15 ? -10.102 56.875 47.375 1 31.45 15 GLY B C 1
ATOM 855 O O . GLY B 1 15 ? -10.266 56.094 46.438 1 31.45 15 GLY B O 1
ATOM 856 N N . ALA B 1 16 ? -8.844 57.375 47.562 1 34.34 16 ALA B N 1
ATOM 857 C CA . ALA B 1 16 ? -8.148 57.344 46.281 1 34.34 16 ALA B CA 1
ATOM 858 C C . ALA B 1 16 ? -8.328 56 45.594 1 34.34 16 ALA B C 1
ATOM 860 O O . ALA B 1 16 ? -8.633 55 46.25 1 34.34 16 ALA B O 1
ATOM 861 N N . THR B 1 17 ? -8.43 56.125 44.188 1 36.59 17 THR B N 1
ATOM 862 C CA . THR B 1 17 ? -8.594 55.375 42.938 1 36.59 17 THR B CA 1
ATOM 863 C C . THR B 1 17 ? -7.531 54.281 42.812 1 36.59 17 THR B C 1
ATOM 865 O O . THR B 1 17 ? -6.355 54.531 43.094 1 36.59 17 THR B O 1
ATOM 868 N N . GLY B 1 18 ? -7.73 53.125 43.344 1 35.28 18 GLY B N 1
ATOM 869 C CA . GLY B 1 18 ? -7.004 51.906 43.094 1 35.28 18 GLY B CA 1
ATOM 870 C C . GLY B 1 18 ? -6.543 51.75 41.656 1 35.28 18 GLY B C 1
ATOM 871 O O . GLY B 1 18 ? -7.316 52 40.75 1 35.28 18 GLY B O 1
ATOM 872 N N . ASP B 1 19 ? -5.359 52.375 41.375 1 37.91 19 ASP B N 1
ATOM 873 C CA . ASP B 1 19 ? -4.707 52.125 40.094 1 37.91 19 ASP B CA 1
ATOM 874 C C . ASP B 1 19 ? -4.93 50.688 39.625 1 37.91 19 ASP B C 1
ATOM 876 O O . ASP B 1 19 ? -4.629 49.75 40.375 1 37.91 19 ASP B O 1
ATOM 880 N N . HIS B 1 20 ? -6.117 50.469 39.062 1 42 20 HIS B N 1
ATOM 881 C CA . HIS B 1 20 ? -6.281 49.219 38.312 1 42 20 HIS B CA 1
ATOM 882 C C . HIS B 1 20 ? -5.047 48.938 37.438 1 42 20 HIS B C 1
ATOM 884 O O . HIS B 1 20 ? -4.734 49.688 36.531 1 42 20 HIS B O 1
ATOM 890 N N . GLN B 1 21 ? -3.873 48.656 38.062 1 40.5 21 GLN B N 1
ATOM 891 C CA . GLN B 1 21 ? -2.82 48.125 37.219 1 40.5 21 GLN B CA 1
ATOM 892 C C . GLN B 1 21 ? -3.4 47.219 36.156 1 40.5 21 GLN B C 1
ATOM 894 O O . GLN B 1 21 ? -4.148 46.281 36.469 1 40.5 21 GLN B O 1
ATOM 899 N N . SER B 1 22 ? -3.969 47.781 35.125 1 41.47 22 SER B N 1
ATOM 900 C CA . SER B 1 22 ? -4.301 46.969 33.969 1 41.47 22 SER B CA 1
ATOM 901 C C . SER B 1 22 ? -3.227 45.906 33.688 1 41.47 22 SER B C 1
ATOM 903 O O . SER B 1 22 ? -2.086 46.25 33.375 1 41.47 22 SER B O 1
ATOM 905 N N . GLY B 1 23 ? -3.006 44.969 34.594 1 39.84 23 GLY B N 1
ATOM 906 C CA . GLY B 1 23 ? -2.168 43.812 34.281 1 39.84 23 GLY B CA 1
ATOM 907 C C . GLY B 1 23 ? -2.211 43.438 32.812 1 39.84 23 GLY B C 1
ATOM 908 O O . GLY B 1 23 ? -3.285 43.188 32.281 1 39.84 23 GLY B O 1
ATOM 909 N N . ALA B 1 24 ? -1.492 44.062 31.953 1 45.16 24 ALA B N 1
ATOM 910 C CA . ALA B 1 24 ? -1.293 43.562 30.594 1 45.16 24 ALA B CA 1
ATOM 911 C C . ALA B 1 24 ? -1.281 42.031 30.594 1 45.16 24 ALA B C 1
ATOM 913 O O . ALA B 1 24 ? -0.497 41.406 31.312 1 45.16 24 ALA B O 1
ATOM 914 N N . ARG B 1 25 ? -2.377 41.375 30.688 1 48.56 25 ARG B N 1
ATOM 915 C CA . ARG B 1 25 ? -2.402 39.969 30.359 1 48.56 25 ARG B CA 1
ATOM 916 C C . ARG B 1 25 ? -1.368 39.625 29.281 1 48.56 25 ARG B C 1
ATOM 918 O O . ARG B 1 25 ? -1.465 40.094 28.156 1 48.56 25 ARG B O 1
ATOM 925 N N . ARG B 1 26 ? -0.125 39.656 29.594 1 46.97 26 ARG B N 1
ATOM 926 C CA . ARG B 1 26 ? 0.759 39 28.625 1 46.97 26 ARG B CA 1
ATOM 927 C C . ARG B 1 26 ? 0.075 37.812 27.969 1 46.97 26 ARG B C 1
ATOM 929 O O . ARG B 1 26 ? -0.424 36.938 28.656 1 46.97 26 ARG B O 1
ATOM 936 N N . LYS B 1 27 ? -0.777 38.125 27.016 1 43.97 27 LYS B N 1
ATOM 937 C CA . LYS B 1 27 ? -1.149 37 26.203 1 43.97 27 LYS B CA 1
ATOM 938 C C . LYS B 1 27 ? -0.053 35.938 26.219 1 43.97 27 LYS B C 1
ATOM 940 O O . LYS B 1 27 ? 1.062 36.156 25.75 1 43.97 27 LYS B O 1
ATOM 945 N N . ILE B 1 28 ? 0.227 35.312 27.391 1 45.53 28 ILE B N 1
ATOM 946 C CA . ILE B 1 28 ? 1.026 34.094 27.25 1 45.53 28 ILE B CA 1
ATOM 947 C C . ILE B 1 28 ? 0.818 33.5 25.859 1 45.53 28 ILE B C 1
ATOM 949 O O . ILE B 1 28 ? -0.311 33.188 25.469 1 45.53 28 ILE B O 1
ATOM 953 N N . PHE B 1 29 ? 1.358 34.094 24.906 1 45.88 29 PHE B N 1
ATOM 954 C CA . PHE B 1 29 ? 1.412 33.312 23.672 1 45.88 29 PHE B CA 1
ATOM 955 C C . PHE B 1 29 ? 1.359 31.828 23.953 1 45.88 29 PHE B C 1
ATOM 957 O O . PHE B 1 29 ? 2.311 31.266 24.5 1 45.88 29 PHE B O 1
ATOM 964 N N . GLU B 1 30 ? 0.356 31.344 24.516 1 51.62 30 GLU B N 1
ATOM 965 C CA . GLU B 1 30 ? 0.098 29.953 24.844 1 51.62 30 GLU B CA 1
ATOM 966 C C . GLU B 1 30 ? 0.784 29.016 23.859 1 51.62 30 GLU B C 1
ATOM 968 O O . GLU B 1 30 ? 0.846 29.297 22.672 1 51.62 30 GLU B O 1
ATOM 973 N N . PRO B 1 31 ? 1.67 28.125 24.266 1 57.44 31 PRO B N 1
ATOM 974 C CA . PRO B 1 31 ? 2.307 26.969 23.625 1 57.44 31 PRO B CA 1
ATOM 975 C C . PRO B 1 31 ? 1.383 26.266 22.641 1 57.44 31 PRO B C 1
ATOM 977 O O . PRO B 1 31 ? 1.768 25.25 22.047 1 57.44 31 PRO B O 1
ATOM 980 N N . ALA B 1 32 ? 0.206 26.844 22.594 1 64.19 32 ALA B N 1
ATOM 981 C CA . ALA B 1 32 ? -0.751 26.188 21.703 1 64.19 32 ALA B CA 1
ATOM 982 C C . ALA B 1 32 ? -0.23 26.156 20.266 1 64.19 32 ALA B C 1
ATOM 984 O O . ALA B 1 32 ? -0.46 25.188 19.531 1 64.19 32 ALA B O 1
ATOM 985 N N . ASP B 1 33 ? 0.545 27.281 20.016 1 69.38 33 ASP B N 1
ATOM 986 C CA . ASP B 1 33 ? 1.077 27.375 18.656 1 69.38 33 ASP B CA 1
ATOM 987 C C . ASP B 1 33 ? 2.172 26.328 18.438 1 69.38 33 ASP B C 1
ATOM 989 O O . ASP B 1 33 ? 2.221 25.688 17.375 1 69.38 33 ASP B O 1
ATOM 993 N N . ALA B 1 34 ? 2.961 26.188 19.531 1 78.12 34 ALA B N 1
ATOM 994 C CA . ALA B 1 34 ? 4.043 25.219 19.406 1 78.12 34 ALA B CA 1
ATOM 995 C C . ALA B 1 34 ? 3.494 23.797 19.266 1 78.12 34 ALA B C 1
ATOM 997 O O . ALA B 1 34 ? 3.992 23.016 18.453 1 78.12 34 ALA B O 1
ATOM 998 N N . ASP B 1 35 ? 2.447 23.531 20 1 80.81 35 ASP B N 1
ATOM 999 C CA . ASP B 1 35 ? 1.836 22.203 19.938 1 80.81 35 ASP B CA 1
ATOM 1000 C C . ASP B 1 35 ? 1.182 21.953 18.578 1 80.81 35 ASP B C 1
ATOM 1002 O O . ASP B 1 35 ? 1.305 20.859 18.016 1 80.81 35 ASP B O 1
ATOM 1006 N N . SER B 1 36 ? 0.583 23.078 18.125 1 84.44 36 SER B N 1
ATOM 1007 C CA . SER B 1 36 ? -0.078 22.969 16.828 1 84.44 36 SER B CA 1
ATOM 1008 C C . SER B 1 36 ? 0.93 22.719 15.711 1 84.44 36 SER B C 1
ATOM 1010 O O . SER B 1 36 ? 0.689 21.906 14.82 1 84.44 36 SER B O 1
ATOM 1012 N N . GLU B 1 37 ? 1.979 23.469 15.82 1 86.62 37 GLU B N 1
ATOM 1013 C CA . GLU B 1 37 ? 3.012 23.312 14.805 1 86.62 37 GLU B CA 1
ATOM 1014 C C . GLU B 1 37 ? 3.662 21.938 14.875 1 86.62 37 GLU B C 1
ATOM 1016 O O . GLU B 1 37 ? 3.98 21.344 13.844 1 86.62 37 GLU B O 1
ATOM 1021 N N . LEU B 1 38 ? 3.943 21.406 16.078 1 91.56 38 LEU B N 1
ATOM 1022 C CA . LEU B 1 38 ? 4.508 20.078 16.266 1 91.56 38 LEU B CA 1
ATOM 1023 C C . LEU B 1 38 ? 3.584 19.016 15.688 1 91.56 38 LEU B C 1
ATOM 1025 O O . LEU B 1 38 ? 4.043 18.094 15 1 91.56 38 LEU B O 1
ATOM 1029 N N . THR B 1 39 ? 2.309 19.125 15.977 1 91.06 39 THR B N 1
ATOM 1030 C CA . THR B 1 39 ? 1.339 18.188 15.43 1 91.06 39 THR B CA 1
ATOM 1031 C C . THR B 1 39 ? 1.376 18.203 13.898 1 91.06 39 THR B C 1
ATOM 1033 O O . 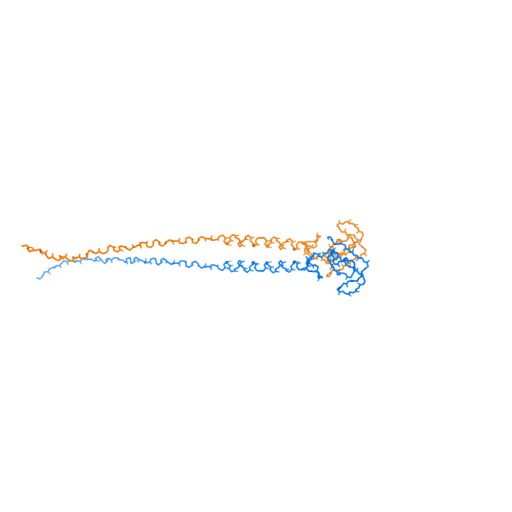THR B 1 39 ? 1.369 17.141 13.266 1 91.06 39 THR B O 1
ATOM 1036 N N . LYS B 1 40 ? 1.422 19.375 13.312 1 92.5 40 LYS B N 1
ATOM 1037 C CA . LYS B 1 40 ? 1.509 19.484 11.859 1 92.5 40 LYS B CA 1
ATOM 1038 C C . LYS B 1 40 ? 2.748 18.781 11.32 1 92.5 40 LYS B C 1
ATOM 1040 O O . LYS B 1 40 ? 2.674 18.062 10.328 1 92.5 40 LYS B O 1
ATOM 1045 N N . SER B 1 41 ? 3.875 18.984 12 1 94.12 41 SER B N 1
ATOM 1046 C CA . SER B 1 41 ? 5.133 18.375 11.578 1 94.12 41 SER B CA 1
ATOM 1047 C C . SER B 1 41 ? 5.059 16.844 11.633 1 94.12 41 SER B C 1
ATOM 1049 O O . SER B 1 41 ? 5.562 16.172 10.742 1 94.12 41 SER B O 1
ATOM 1051 N N . ILE B 1 42 ? 4.434 16.281 12.586 1 95.94 42 ILE B N 1
ATOM 1052 C CA . ILE B 1 42 ? 4.281 14.844 12.734 1 95.94 42 ILE B CA 1
ATOM 1053 C C . ILE B 1 42 ? 3.379 14.297 11.633 1 95.94 42 ILE B C 1
ATOM 1055 O O . ILE B 1 42 ? 3.668 13.258 11.039 1 95.94 42 ILE B O 1
ATOM 1059 N N . LEU B 1 43 ? 2.355 15.031 11.398 1 96 43 LEU B N 1
ATOM 1060 C CA . LEU B 1 43 ? 1.435 14.609 10.352 1 96 43 LEU B CA 1
ATOM 1061 C C . LEU B 1 43 ? 2.119 14.633 8.992 1 96 43 LEU B C 1
ATOM 1063 O O . LEU B 1 43 ? 1.899 13.734 8.164 1 96 43 LEU B O 1
ATOM 1067 N N . ILE B 1 44 ? 2.916 15.609 8.711 1 96.38 44 ILE B N 1
ATOM 1068 C CA . ILE B 1 44 ? 3.654 15.719 7.461 1 96.38 44 ILE B CA 1
ATOM 1069 C C . ILE B 1 44 ? 4.602 14.531 7.32 1 96.38 44 ILE B C 1
ATOM 1071 O O . ILE B 1 44 ? 4.652 13.891 6.27 1 96.38 44 ILE B O 1
ATOM 1075 N N . GLN B 1 45 ? 5.332 14.219 8.383 1 97.81 45 GLN B N 1
ATOM 1076 C CA . GLN B 1 45 ? 6.27 13.102 8.352 1 97.81 45 GLN B CA 1
ATOM 1077 C C . GLN B 1 45 ? 5.547 11.781 8.117 1 97.81 45 GLN B C 1
ATOM 1079 O O . GLN B 1 45 ? 5.992 10.953 7.316 1 97.81 45 GLN B O 1
ATOM 1084 N N . LYS B 1 46 ? 4.445 11.648 8.836 1 97.88 46 LYS B N 1
ATOM 1085 C CA . LYS B 1 46 ? 3.664 10.43 8.664 1 97.88 46 LYS B CA 1
ATOM 1086 C C . LYS B 1 46 ? 3.16 10.289 7.23 1 97.88 46 LYS B C 1
ATOM 1088 O O . LYS B 1 46 ? 3.23 9.211 6.645 1 97.88 46 LYS B O 1
ATOM 1093 N N . ASN B 1 47 ? 2.627 11.289 6.594 1 97.38 47 ASN B N 1
ATOM 1094 C CA . ASN B 1 47 ? 2.158 11.273 5.215 1 97.38 47 ASN B CA 1
ATOM 1095 C C . ASN B 1 47 ? 3.277 10.898 4.246 1 97.38 47 ASN B C 1
ATOM 1097 O O . ASN B 1 47 ? 3.07 10.109 3.322 1 97.38 47 ASN B O 1
ATOM 1101 N N . GLN B 1 48 ? 4.41 11.508 4.469 1 97.06 48 GLN B N 1
ATOM 1102 C CA . GLN B 1 48 ? 5.551 11.219 3.607 1 97.06 48 GLN B CA 1
ATOM 1103 C C . GLN B 1 48 ? 5.918 9.734 3.656 1 97.06 48 GLN B C 1
ATOM 1105 O O . GLN B 1 48 ? 6.148 9.117 2.619 1 97.06 48 GLN B O 1
ATOM 1110 N N . LYS B 1 49 ? 5.961 9.172 4.84 1 98.19 49 LYS B N 1
ATOM 1111 C CA . LYS B 1 49 ? 6.297 7.758 5.008 1 98.19 49 LYS B CA 1
ATOM 1112 C C . LYS B 1 49 ? 5.277 6.859 4.316 1 98.19 49 LYS B C 1
ATOM 1114 O O . LYS B 1 49 ? 5.648 5.926 3.602 1 98.19 49 LYS B O 1
ATOM 1119 N N . LEU B 1 50 ? 4 7.156 4.5 1 97.81 50 LEU B N 1
ATOM 1120 C CA . LEU B 1 50 ? 2.941 6.348 3.9 1 97.81 50 LEU B CA 1
ATOM 1121 C C . LEU B 1 50 ? 2.982 6.441 2.379 1 97.81 50 LEU B C 1
ATOM 1123 O O . LEU B 1 50 ? 2.795 5.441 1.687 1 97.81 50 LEU B O 1
ATOM 1127 N N . GLU B 1 51 ? 3.244 7.594 1.854 1 97.44 51 GLU B N 1
ATOM 1128 C CA . GLU B 1 51 ? 3.348 7.773 0.408 1 97.44 51 GLU B CA 1
ATOM 1129 C C . GLU B 1 51 ? 4.531 7.004 -0.161 1 97.44 51 GLU B C 1
ATOM 1131 O O . GLU B 1 51 ? 4.414 6.344 -1.198 1 97.44 51 GLU B O 1
ATOM 1136 N N . GLU B 1 52 ? 5.621 7.023 0.471 1 97.69 52 GLU B N 1
ATOM 1137 C CA . GLU B 1 52 ? 6.816 6.316 0.022 1 97.69 52 GLU B CA 1
ATOM 1138 C C . GLU B 1 52 ? 6.594 4.805 0.01 1 97.69 52 GLU B C 1
ATOM 1140 O O . GLU B 1 52 ? 7.09 4.105 -0.876 1 97.69 52 GLU B O 1
ATOM 1145 N N . GLU B 1 53 ? 5.867 4.285 0.969 1 97.56 53 GLU B N 1
ATOM 1146 C CA . GLU B 1 53 ? 5.578 2.859 1.069 1 97.56 53 GLU B CA 1
ATOM 1147 C C . GLU B 1 53 ? 4.734 2.383 -0.109 1 97.56 53 GLU B C 1
ATOM 1149 O O . GLU B 1 53 ? 4.816 1.219 -0.507 1 97.56 53 GLU B O 1
ATOM 1154 N N . MET B 1 54 ? 3.994 3.336 -0.704 1 98.06 54 MET B N 1
ATOM 1155 C CA . MET B 1 54 ? 3.057 2.967 -1.762 1 98.06 54 MET B CA 1
ATOM 1156 C C . MET B 1 54 ? 3.691 3.148 -3.137 1 98.06 54 MET B C 1
ATOM 1158 O O . MET B 1 54 ? 3.17 2.65 -4.137 1 98.06 54 MET B O 1
ATOM 1162 N N . LEU B 1 55 ? 4.844 3.814 -3.215 1 98.56 55 LEU B N 1
ATOM 1163 C CA . LEU B 1 55 ? 5.469 4.141 -4.492 1 98.56 55 LEU B CA 1
ATOM 1164 C C . LEU B 1 55 ? 6.371 3.004 -4.961 1 98.56 55 LEU B C 1
ATOM 1166 O O . LEU B 1 55 ? 6.949 2.289 -4.141 1 98.56 55 LEU B O 1
ATOM 1170 N N . CYS B 1 56 ? 6.488 2.822 -6.238 1 98.75 56 CYS B N 1
ATOM 1171 C CA . CYS B 1 56 ? 7.414 1.903 -6.891 1 98.75 56 CYS B CA 1
ATOM 1172 C C . CYS B 1 56 ? 8.852 2.178 -6.465 1 98.75 56 CYS B C 1
ATOM 1174 O O . CYS B 1 56 ? 9.32 3.312 -6.551 1 98.75 56 CYS B O 1
ATOM 1176 N N . PRO B 1 57 ? 9.547 1.161 -6.074 1 98.5 57 PRO B N 1
ATOM 1177 C CA . PRO B 1 57 ? 10.914 1.377 -5.598 1 98.5 57 PRO B CA 1
ATOM 1178 C C . PRO B 1 57 ? 11.898 1.641 -6.734 1 98.5 57 PRO B C 1
ATOM 1180 O O . PRO B 1 57 ? 13.031 2.059 -6.488 1 98.5 57 PRO B O 1
ATOM 1183 N N . VAL B 1 58 ? 11.531 1.452 -7.887 1 98.44 58 VAL B N 1
ATOM 1184 C CA . VAL B 1 58 ? 12.438 1.617 -9.023 1 98.44 58 VAL B CA 1
ATOM 1185 C C . VAL B 1 58 ? 12.344 3.045 -9.555 1 98.44 58 VAL B C 1
ATOM 1187 O O . VAL B 1 58 ? 13.359 3.734 -9.68 1 98.44 58 VAL B O 1
ATOM 1190 N N . CYS B 1 59 ? 11.117 3.578 -9.812 1 98.44 59 CYS B N 1
ATOM 1191 C CA . CYS B 1 59 ? 10.977 4.898 -10.406 1 98.44 59 CYS B CA 1
ATOM 1192 C C . CYS B 1 59 ? 10.711 5.957 -9.344 1 98.44 59 CYS B C 1
ATOM 1194 O O . CYS B 1 59 ? 10.875 7.152 -9.594 1 98.44 59 CYS B O 1
ATOM 1196 N N . ILE B 1 60 ? 10.141 5.543 -8.188 1 98.19 60 ILE B N 1
ATOM 1197 C CA . ILE B 1 60 ? 9.828 6.375 -7.027 1 98.19 60 ILE B CA 1
ATOM 1198 C C . ILE B 1 60 ? 8.867 7.488 -7.434 1 98.19 60 ILE B C 1
ATOM 1200 O O . ILE B 1 60 ? 9 8.625 -6.988 1 98.19 60 ILE B O 1
ATOM 1204 N N . ASP B 1 61 ? 8.102 7.168 -8.414 1 98.31 61 ASP B N 1
ATOM 1205 C CA . ASP B 1 61 ? 7.164 8.156 -8.945 1 98.31 61 ASP B CA 1
ATOM 1206 C C . ASP B 1 61 ? 5.754 7.582 -9.039 1 98.31 61 ASP B C 1
ATOM 1208 O O . ASP B 1 61 ? 4.797 8.195 -8.562 1 98.31 61 ASP B O 1
ATOM 1212 N N . GLN B 1 62 ? 5.613 6.418 -9.578 1 98.44 62 GLN B N 1
ATOM 1213 C CA . GLN B 1 62 ? 4.32 5.777 -9.773 1 98.44 62 GLN B CA 1
ATOM 1214 C C . GLN B 1 62 ? 4.016 4.797 -8.641 1 98.44 62 GLN B C 1
ATOM 1216 O O . GLN B 1 62 ? 4.926 4.309 -7.977 1 98.44 62 GLN B O 1
ATOM 1221 N N . LYS B 1 63 ? 2.715 4.539 -8.391 1 98.56 63 LYS B N 1
ATOM 1222 C CA . LYS B 1 63 ? 2.277 3.566 -7.398 1 98.56 63 LYS B CA 1
ATOM 1223 C C . LYS B 1 63 ? 2.635 2.146 -7.82 1 98.56 63 LYS B C 1
ATOM 1225 O O . LYS B 1 63 ? 2.516 1.794 -8.992 1 98.56 63 LYS B O 1
ATOM 1230 N N . ARG B 1 64 ? 2.979 1.337 -6.824 1 98.38 64 ARG B N 1
ATOM 1231 C CA . ARG B 1 64 ? 3.131 -0.093 -7.078 1 98.38 64 ARG B CA 1
ATOM 1232 C C . ARG B 1 64 ? 1.785 -0.741 -7.387 1 98.38 64 ARG B C 1
ATOM 1234 O O . ARG B 1 64 ? 0.845 -0.636 -6.598 1 98.38 64 ARG B O 1
ATOM 1241 N N . GLU B 1 65 ? 1.77 -1.433 -8.508 1 98.69 65 GLU B N 1
ATOM 1242 C CA . GLU B 1 65 ? 0.473 -1.968 -8.914 1 98.69 65 GLU B CA 1
ATOM 1243 C C . GLU B 1 65 ? 0.569 -3.453 -9.242 1 98.69 65 GLU B C 1
ATOM 1245 O O . GLU B 1 65 ? -0.45 -4.141 -9.336 1 98.69 65 GLU B O 1
ATOM 1250 N N . PHE B 1 66 ? 1.749 -3.953 -9.445 1 98.94 66 PHE B N 1
ATOM 1251 C CA . PHE B 1 66 ? 1.954 -5.352 -9.797 1 98.94 66 PHE B CA 1
ATOM 1252 C C . PHE B 1 66 ? 2.926 -6.02 -8.836 1 98.94 66 PHE B C 1
ATOM 1254 O O . PHE B 1 66 ? 3.912 -5.406 -8.414 1 98.94 66 PHE B O 1
ATOM 1261 N N . VAL B 1 67 ? 2.67 -7.301 -8.586 1 98.94 67 VAL B N 1
ATOM 1262 C CA . VAL B 1 67 ? 3.549 -8.102 -7.742 1 98.94 67 VAL B CA 1
ATOM 1263 C C . VAL B 1 67 ? 3.971 -9.367 -8.484 1 98.94 67 VAL B C 1
ATOM 1265 O O . VAL B 1 67 ? 3.221 -9.891 -9.312 1 98.94 67 VAL B O 1
ATOM 1268 N N . PHE B 1 68 ? 5.168 -9.758 -8.219 1 98.81 68 PHE B N 1
ATOM 1269 C CA . PHE B 1 68 ? 5.719 -10.977 -8.797 1 98.81 68 PHE B CA 1
ATOM 1270 C C . PHE B 1 68 ? 5.605 -12.141 -7.824 1 98.81 68 PHE B C 1
ATOM 1272 O O . PHE B 1 68 ? 5.242 -11.945 -6.66 1 98.81 68 PHE B O 1
ATOM 1279 N N . MET B 1 69 ? 5.93 -13.359 -8.312 1 98.56 69 MET B N 1
ATOM 1280 C CA . MET B 1 69 ? 5.824 -14.555 -7.469 1 98.56 69 MET B CA 1
ATOM 1281 C C . MET B 1 69 ? 6.836 -14.5 -6.328 1 98.56 69 MET B C 1
ATOM 1283 O O . MET B 1 69 ? 6.637 -15.133 -5.289 1 98.56 69 MET B O 1
ATOM 1287 N N . CYS B 1 70 ? 7.887 -13.719 -6.523 1 98.62 70 CYS B N 1
ATOM 1288 C CA . CYS B 1 70 ? 8.898 -13.57 -5.484 1 98.62 70 CYS B CA 1
ATOM 1289 C C . CYS B 1 70 ? 8.414 -12.648 -4.375 1 98.62 70 CYS B C 1
ATOM 1291 O O . CYS B 1 70 ? 9.031 -12.562 -3.314 1 98.62 70 CYS B O 1
ATOM 1293 N N . GLY B 1 71 ? 7.371 -11.875 -4.621 1 98.81 71 GLY B N 1
ATOM 1294 C CA . GLY B 1 71 ? 6.777 -11.008 -3.611 1 98.81 71 GLY B CA 1
ATOM 1295 C C . GLY B 1 71 ? 7.129 -9.547 -3.795 1 98.81 71 GLY B C 1
ATOM 1296 O O . GLY B 1 71 ? 6.523 -8.672 -3.17 1 98.81 71 GLY B O 1
ATOM 1297 N N . HIS B 1 72 ? 8.062 -9.203 -4.668 1 98.88 72 HIS B N 1
ATOM 1298 C CA . HIS B 1 72 ? 8.406 -7.812 -4.949 1 98.88 72 HIS B CA 1
ATOM 1299 C C . HIS B 1 72 ? 7.43 -7.188 -5.938 1 98.88 72 HIS B C 1
ATOM 1301 O O . HIS B 1 72 ? 6.902 -7.875 -6.812 1 98.88 72 HIS B O 1
ATOM 1307 N N . SER B 1 73 ? 7.211 -5.883 -5.773 1 98.81 73 SER B N 1
ATOM 1308 C CA . SER B 1 73 ? 6.176 -5.211 -6.551 1 98.81 73 SER B CA 1
ATOM 1309 C C . SER B 1 73 ? 6.719 -3.957 -7.23 1 98.81 73 SER B C 1
ATOM 1311 O O . SER B 1 73 ? 7.68 -3.352 -6.75 1 98.81 73 SER B O 1
ATOM 1313 N N . LEU B 1 74 ? 6.164 -3.615 -8.359 1 98.88 74 LEU B N 1
ATOM 1314 C CA . LEU B 1 74 ? 6.523 -2.453 -9.164 1 98.88 74 LEU B CA 1
ATOM 1315 C C . LEU B 1 74 ? 5.281 -1.794 -9.758 1 98.88 74 LEU B C 1
ATOM 1317 O O . LEU B 1 74 ? 4.172 -2.305 -9.602 1 98.88 74 LEU B O 1
ATOM 1321 N N . CYS B 1 75 ? 5.512 -0.734 -10.359 1 98.81 75 CYS B N 1
ATOM 1322 C CA . CYS B 1 75 ? 4.434 -0.068 -11.086 1 98.81 75 CYS B CA 1
ATOM 1323 C C . CYS B 1 75 ? 4.246 -0.685 -12.461 1 98.81 75 CYS B C 1
ATOM 1325 O O . CYS B 1 75 ? 5.031 -1.538 -12.883 1 98.81 75 CYS B O 1
ATOM 1327 N N . GLU B 1 76 ? 3.24 -0.193 -13.102 1 98.69 76 GLU B N 1
ATOM 1328 C CA . GLU B 1 76 ? 2.912 -0.716 -14.422 1 98.69 76 GLU B CA 1
ATOM 1329 C C . GLU B 1 76 ? 4.031 -0.437 -15.422 1 98.69 76 GLU B C 1
ATOM 1331 O O . GLU B 1 76 ? 4.414 -1.317 -16.188 1 98.69 76 GLU B O 1
ATOM 1336 N N . VAL B 1 77 ? 4.605 0.748 -15.375 1 98.5 77 VAL B N 1
ATOM 1337 C CA . VAL B 1 77 ? 5.617 1.175 -16.328 1 98.5 77 VAL B CA 1
ATOM 1338 C C . VAL B 1 77 ? 6.895 0.365 -16.141 1 98.5 77 VAL B C 1
ATOM 1340 O O . VAL B 1 77 ? 7.445 -0.185 -17.094 1 98.5 77 VAL B O 1
ATOM 1343 N N . CYS B 1 78 ? 7.301 0.176 -14.945 1 98.5 78 CYS B N 1
ATOM 1344 C CA . CYS B 1 78 ? 8.57 -0.463 -14.641 1 98.5 78 CYS B CA 1
ATOM 1345 C C . CYS B 1 78 ? 8.477 -1.976 -14.797 1 98.5 78 CYS B C 1
ATOM 1347 O O . CYS B 1 78 ? 9.5 -2.658 -14.914 1 98.5 78 CYS B O 1
ATOM 1349 N N . THR B 1 79 ? 7.289 -2.455 -14.766 1 98.19 79 THR B N 1
ATOM 1350 C CA . THR B 1 79 ? 7.109 -3.895 -14.922 1 98.19 79 THR B CA 1
ATOM 1351 C C . THR B 1 79 ? 7.102 -4.273 -16.406 1 98.19 79 THR B C 1
ATOM 1353 O O . THR B 1 79 ? 7.238 -5.449 -16.75 1 98.19 79 THR B O 1
ATOM 1356 N N . SER B 1 80 ? 7.09 -3.15 -17.156 1 97.06 80 SER B N 1
ATOM 1357 C CA . SER B 1 80 ? 6.953 -3.412 -18.578 1 97.06 80 SER B CA 1
ATOM 1358 C C . SER B 1 80 ? 8.266 -3.926 -19.172 1 97.06 80 SER B C 1
ATOM 1360 O O . SER B 1 80 ? 9.328 -3.377 -18.906 1 97.06 80 SER B O 1
ATOM 1362 N N . SER B 1 81 ? 8.312 -5.078 -19.766 1 96.38 81 SER B N 1
ATOM 1363 C CA . 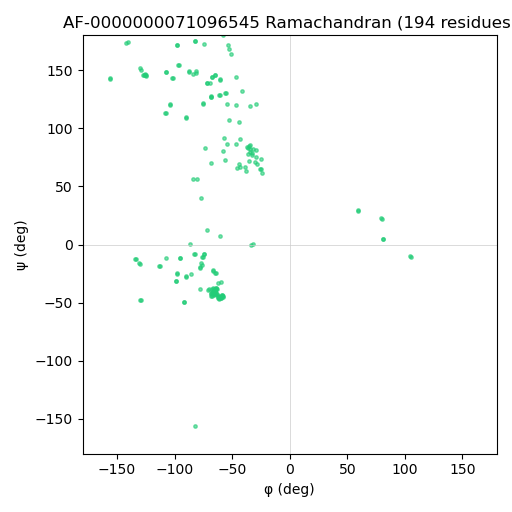SER B 1 81 ? 9.367 -5.613 -20.609 1 96.38 81 SER B CA 1
ATOM 1364 C C . SER B 1 81 ? 10.531 -6.152 -19.781 1 96.38 81 SER B C 1
ATOM 1366 O O . SER B 1 81 ? 11.695 -6.02 -20.172 1 96.38 81 SER B O 1
ATOM 1368 N N . ILE B 1 82 ? 10.305 -6.477 -18.594 1 98 82 ILE B N 1
ATOM 1369 C CA . ILE B 1 82 ? 11.344 -7.121 -17.797 1 98 82 ILE B CA 1
ATOM 1370 C C . ILE B 1 82 ? 11 -8.594 -17.594 1 98 82 ILE B C 1
ATOM 1372 O O . ILE B 1 82 ? 9.82 -8.961 -17.5 1 98 82 ILE B O 1
ATOM 1376 N N . ASP B 1 83 ? 12.078 -9.406 -17.5 1 98.56 83 ASP B N 1
ATOM 1377 C CA . ASP B 1 83 ? 11.898 -10.852 -17.359 1 98.56 83 ASP B CA 1
ATOM 1378 C C . ASP B 1 83 ? 12.359 -11.336 -15.992 1 98.56 83 ASP B C 1
ATOM 1380 O O . ASP B 1 83 ? 12.016 -12.445 -15.57 1 98.56 83 ASP B O 1
ATOM 1384 N N . ASP B 1 84 ? 13.203 -10.492 -15.297 1 98.81 84 ASP B N 1
ATOM 1385 C CA . ASP B 1 84 ? 13.664 -10.789 -13.945 1 98.81 84 ASP B CA 1
ATOM 1386 C C . ASP B 1 84 ? 13.328 -9.641 -12.984 1 98.81 84 ASP B C 1
ATOM 1388 O O . ASP B 1 84 ? 13.32 -8.477 -13.383 1 98.81 84 ASP B O 1
ATOM 1392 N N . CYS B 1 85 ? 13.023 -9.984 -11.758 1 98.75 85 CYS B N 1
ATOM 1393 C CA . CYS B 1 85 ? 12.781 -8.977 -10.727 1 98.75 85 CYS B CA 1
ATOM 1394 C C . CYS B 1 85 ? 14.016 -8.117 -10.508 1 98.75 85 CYS B C 1
ATOM 1396 O O . CYS B 1 85 ? 15.102 -8.633 -10.25 1 98.75 85 CYS B O 1
ATOM 1398 N N . PRO B 1 86 ? 13.914 -6.863 -10.539 1 98.62 86 PRO B N 1
ATOM 1399 C CA . PRO B 1 86 ? 15.094 -6.012 -10.367 1 98.62 86 PRO B CA 1
ATOM 1400 C C . PRO B 1 86 ? 15.586 -5.965 -8.922 1 98.62 86 PRO B C 1
ATOM 1402 O O . PRO B 1 86 ? 16.688 -5.496 -8.656 1 98.62 86 PRO B O 1
ATOM 1405 N N . MET B 1 87 ? 14.82 -6.531 -8.023 1 98.38 87 MET B N 1
ATOM 1406 C CA . MET B 1 87 ? 15.164 -6.43 -6.609 1 98.38 87 MET B CA 1
ATOM 1407 C C . MET B 1 87 ? 15.875 -7.691 -6.133 1 98.38 87 MET B C 1
ATOM 1409 O O . MET B 1 87 ? 16.75 -7.625 -5.266 1 98.38 87 MET B O 1
ATOM 1413 N N . CYS B 1 88 ? 15.562 -8.844 -6.695 1 98.62 88 CYS B N 1
ATOM 1414 C CA . CYS B 1 88 ? 16.125 -10.078 -6.164 1 98.62 88 CYS B CA 1
ATOM 1415 C C . CYS B 1 88 ? 16.641 -10.969 -7.285 1 98.62 88 CYS B C 1
ATOM 1417 O O . CYS B 1 88 ? 17.203 -12.039 -7.031 1 98.62 88 CYS B O 1
ATOM 1419 N N . ARG B 1 89 ? 16.297 -10.664 -8.531 1 98.62 89 ARG B N 1
ATOM 1420 C CA . ARG B 1 89 ? 16.828 -11.266 -9.75 1 98.62 89 ARG B CA 1
ATOM 1421 C C . ARG B 1 89 ? 16.141 -12.594 -10.039 1 98.62 89 ARG B C 1
ATOM 1423 O O . ARG B 1 89 ? 16.578 -13.352 -10.914 1 98.62 89 ARG B O 1
ATOM 1430 N N . GLN B 1 90 ? 15.148 -12.984 -9.281 1 98.75 90 GLN B N 1
ATOM 1431 C CA . GLN B 1 90 ? 14.375 -14.172 -9.641 1 98.75 90 GLN B CA 1
ATOM 1432 C C . GLN B 1 90 ? 13.617 -13.961 -10.945 1 98.75 90 GLN B C 1
ATOM 1434 O O . GLN B 1 90 ? 13.148 -12.859 -11.227 1 98.75 90 GLN B O 1
ATOM 1439 N N . PRO B 1 91 ? 13.484 -15.062 -11.75 1 98.75 91 PRO B N 1
ATOM 1440 C CA . PRO B 1 91 ? 12.656 -14.938 -12.953 1 98.75 91 PRO B CA 1
ATOM 1441 C C . PRO B 1 91 ? 11.211 -14.57 -12.648 1 98.75 91 PRO B C 1
ATOM 1443 O O . PRO B 1 91 ? 10.648 -15.039 -11.656 1 98.75 91 PRO B O 1
ATOM 1446 N N . ILE B 1 92 ? 10.672 -13.742 -13.516 1 98.62 92 ILE B N 1
ATOM 1447 C CA . ILE B 1 92 ? 9.273 -13.352 -13.375 1 98.62 92 ILE B CA 1
ATOM 1448 C C . ILE B 1 92 ? 8.391 -14.328 -14.148 1 98.62 92 ILE B C 1
ATOM 1450 O O . ILE B 1 92 ? 8.344 -14.289 -15.383 1 98.62 92 ILE B O 1
ATOM 1454 N N . LEU B 1 93 ? 7.699 -15.086 -13.383 1 97.94 93 LEU B N 1
ATOM 1455 C CA . LEU B 1 93 ? 6.844 -16.109 -13.992 1 97.94 93 LEU B CA 1
ATOM 1456 C C . LEU B 1 93 ? 5.449 -15.547 -14.258 1 97.94 93 LEU B C 1
ATOM 1458 O O . LEU B 1 93 ? 4.754 -16.016 -15.164 1 97.94 93 LEU B O 1
ATOM 1462 N N . LYS B 1 94 ? 4.984 -14.609 -13.539 1 98.12 94 LYS B N 1
ATOM 1463 C CA . LYS B 1 94 ? 3.68 -13.969 -13.641 1 98.12 94 LYS B CA 1
ATOM 1464 C C . LYS B 1 94 ? 3.711 -12.562 -13.039 1 98.12 94 LYS B C 1
ATOM 1466 O O . LYS B 1 94 ? 4.379 -12.336 -12.023 1 98.12 94 LYS B O 1
ATOM 1471 N N . LYS B 1 95 ? 3.01 -11.734 -13.664 1 98.62 95 LYS B N 1
ATOM 1472 C CA . LYS B 1 95 ? 2.744 -10.391 -13.141 1 98.62 95 LYS B CA 1
ATOM 1473 C C . LYS B 1 95 ? 1.293 -10.258 -12.688 1 98.62 95 LYS B C 1
ATOM 1475 O O . LYS B 1 95 ? 0.376 -10.25 -13.508 1 98.62 95 LYS B O 1
ATOM 1480 N N . ILE B 1 96 ? 1.14 -10.094 -11.391 1 98.75 96 ILE B N 1
ATOM 1481 C CA . ILE B 1 96 ? -0.208 -10.062 -10.836 1 98.75 96 ILE B CA 1
ATOM 1482 C C . ILE B 1 96 ? -0.6 -8.625 -10.5 1 98.75 96 ILE B C 1
ATOM 1484 O O . ILE B 1 96 ? 0.079 -7.957 -9.719 1 98.75 96 ILE B O 1
ATOM 1488 N N . LYS B 1 97 ? -1.611 -8.172 -11.086 1 98.81 97 LYS B N 1
ATOM 1489 C CA . LYS B 1 97 ? -2.127 -6.863 -10.695 1 98.81 97 LYS B CA 1
ATOM 1490 C C . LYS B 1 97 ? -2.797 -6.922 -9.328 1 98.81 97 LYS B C 1
ATOM 1492 O O . LYS B 1 97 ? -3.561 -7.844 -9.039 1 98.81 97 LYS B O 1
ATOM 1497 N N . MET B 1 98 ? -2.541 -5.883 -8.531 1 98.5 98 MET B N 1
ATOM 1498 C CA . MET B 1 98 ? -3.061 -5.871 -7.168 1 98.5 98 MET B CA 1
ATOM 1499 C C . MET B 1 98 ? -4.293 -4.98 -7.062 1 98.5 98 MET B C 1
ATOM 1501 O O . MET B 1 98 ? -4.359 -3.924 -7.691 1 98.5 98 MET B O 1
ATOM 1505 N N . TYR B 1 99 ? -5.164 -5.598 -6.168 1 96.06 99 TYR B N 1
ATOM 1506 C CA . TYR B 1 99 ? -6.383 -4.832 -5.934 1 96.06 99 TYR B CA 1
ATOM 1507 C C . TYR B 1 99 ? -6.633 -4.648 -4.441 1 96.06 99 TYR B C 1
ATOM 1509 O O . TYR B 1 99 ? -6.23 -5.488 -3.631 1 96.06 99 TYR B O 1
#

Nearest PDB structures (foldseek):
  8v0d-assembly1_B  TM=8.510E-01  e=3.366E-06  Homo sapiens
  8w5a-assembly1_A  TM=9.105E-01  e=1.315E-05  Homo sapiens
  4auq-assembly1_E  TM=9.420E-01  e=2.781E-05  Homo sapiens
  8v0d-assembly1_A  TM=8.524E-01  e=8.735E-06  Homo sapiens
  4ic3-assembly1_B  TM=9.022E-01  e=4.795E-05  Homo sapiens

pLDDT: mean 77.9, std 27.63, range [27.14, 98.94]